Protein AF-A0A956Z4I7-F1 (afdb_monomer_lite)

Foldseek 3Di:
DVQQFQDALADDPCVQQVVDDCPDPVSVVSSVVRSVVSCVVCVVCPVVNLVRLLCLLLPLFFGNPAAADPPDAFDAPPVRHGDQDQDVPGDGHGYDDDPPPPSCVCVDPCCNVPVRVVSSVVSVLLVVLLVQLCVVCVVVCVVCVVLVVQLVVQSVVCSSHPRHPVSCVSNVVSSVVSSVSSVVVVVVVVVVVVVVVVVD

pLDDT: mean 79.58, std 17.68, range [32.12, 98.19]

Structure (mmCIF, N/CA/C/O backbone):
data_AF-A0A956Z4I7-F1
#
_entry.id   AF-A0A956Z4I7-F1
#
loop_
_atom_site.group_PDB
_atom_site.id
_atom_site.type_symbol
_atom_site.label_atom_id
_atom_site.label_alt_id
_atom_site.label_comp_id
_atom_site.label_asym_id
_atom_site.label_entity_id
_atom_site.label_seq_id
_atom_site.pdbx_PDB_ins_code
_atom_site.Cartn_x
_atom_site.Cartn_y
_atom_site.Cartn_z
_atom_site.occupancy
_atom_site.B_iso_or_equiv
_atom_site.auth_seq_id
_atom_site.auth_comp_id
_atom_site.auth_asym_id
_atom_site.auth_atom_id
_atom_site.pdbx_PDB_model_num
ATOM 1 N N . PHE A 1 1 ? 3.304 -12.064 -8.336 1.00 55.69 1 PHE A N 1
ATOM 2 C CA . PHE A 1 1 ? 4.614 -11.714 -7.754 1.00 55.69 1 PHE A CA 1
ATOM 3 C C . PHE A 1 1 ? 5.562 -12.883 -7.925 1.00 55.69 1 PHE A C 1
ATOM 5 O O . PHE A 1 1 ? 5.877 -13.547 -6.950 1.00 55.69 1 PHE A O 1
ATOM 12 N N . ARG A 1 2 ? 5.954 -13.202 -9.167 1.00 49.97 2 ARG A N 1
ATOM 13 C CA . ARG A 1 2 ? 6.777 -14.395 -9.442 1.00 49.97 2 ARG A CA 1
ATOM 14 C C . ARG A 1 2 ? 8.258 -14.194 -9.087 1.00 49.97 2 ARG A C 1
ATOM 16 O O . ARG A 1 2 ? 8.904 -15.162 -8.734 1.00 49.97 2 ARG A O 1
ATOM 23 N N . ALA A 1 3 ? 8.734 -12.946 -9.061 1.00 52.53 3 ALA A N 1
ATOM 24 C CA . ALA A 1 3 ? 10.122 -12.596 -8.736 1.00 52.53 3 ALA A CA 1
ATOM 25 C C . ALA A 1 3 ? 10.261 -11.591 -7.571 1.00 52.53 3 ALA A C 1
ATOM 27 O O . ALA A 1 3 ? 11.313 -11.009 -7.350 1.00 52.53 3 ALA A O 1
ATOM 28 N N . GLY A 1 4 ? 9.177 -11.326 -6.837 1.00 58.22 4 GLY A N 1
ATOM 29 C CA . GLY A 1 4 ? 9.172 -10.337 -5.755 1.00 58.22 4 GLY A CA 1
ATOM 30 C C . GLY A 1 4 ? 8.946 -8.881 -6.176 1.00 58.22 4 GLY A C 1
ATOM 31 O O . GLY A 1 4 ? 8.650 -8.091 -5.292 1.00 58.22 4 GLY A O 1
ATOM 32 N N . TYR A 1 5 ? 9.002 -8.539 -7.465 1.00 65.12 5 TYR A N 1
ATOM 33 C CA . TYR A 1 5 ? 8.768 -7.183 -7.996 1.00 65.12 5 TYR A CA 1
ATOM 34 C C . TYR A 1 5 ? 7.309 -6.936 -8.362 1.00 65.12 5 TYR A C 1
ATOM 36 O O . TYR A 1 5 ? 6.572 -7.882 -8.667 1.00 65.12 5 TYR A O 1
ATOM 44 N N . ASP A 1 6 ? 6.900 -5.665 -8.369 1.00 69.31 6 ASP A N 1
ATOM 45 C CA . ASP A 1 6 ? 5.625 -5.284 -8.954 1.00 69.31 6 ASP A CA 1
ATOM 46 C C . ASP A 1 6 ? 5.611 -5.501 -10.468 1.00 69.31 6 ASP A C 1
ATOM 48 O O . ASP A 1 6 ? 6.622 -5.378 -11.154 1.00 69.31 6 ASP A O 1
ATOM 52 N N . VAL A 1 7 ? 4.443 -5.871 -10.991 1.00 75.56 7 VAL A N 1
ATOM 53 C CA . VAL A 1 7 ? 4.247 -5.935 -12.442 1.00 75.56 7 VAL A CA 1
ATOM 54 C C . VAL A 1 7 ? 4.291 -4.525 -13.009 1.00 75.56 7 VAL A C 1
ATOM 56 O O . VAL A 1 7 ? 3.697 -3.624 -12.427 1.00 75.56 7 VAL A O 1
ATOM 59 N N . GLN A 1 8 ? 4.954 -4.323 -14.142 1.00 81.19 8 GLN A N 1
ATOM 60 C CA . GLN A 1 8 ? 4.912 -3.054 -14.866 1.00 81.19 8 GLN A CA 1
ATOM 61 C C . GLN A 1 8 ? 3.825 -3.094 -15.945 1.00 81.19 8 GLN A C 1
ATOM 63 O O . GLN A 1 8 ? 3.429 -4.163 -16.404 1.00 81.19 8 GLN A O 1
ATOM 68 N N . TRP A 1 9 ? 3.317 -1.921 -16.327 1.00 82.25 9 TRP A N 1
ATOM 69 C CA . TRP A 1 9 ? 2.364 -1.790 -17.441 1.00 82.25 9 TRP A CA 1
ATOM 70 C C . TRP A 1 9 ? 3.037 -1.775 -18.806 1.00 82.25 9 TRP A C 1
ATOM 72 O O . TRP A 1 9 ? 2.365 -1.679 -19.822 1.00 82.25 9 TRP A O 1
ATOM 82 N N . THR A 1 10 ? 4.359 -1.845 -18.826 1.00 75.62 10 THR A N 1
ATOM 83 C CA . THR A 1 10 ? 5.163 -1.898 -20.032 1.00 75.62 10 THR A CA 1
ATOM 84 C C . THR A 1 10 ? 6.155 -3.040 -19.876 1.00 75.62 10 THR A C 1
ATOM 86 O O . THR A 1 10 ? 6.693 -3.266 -18.792 1.00 75.62 10 THR A O 1
ATOM 89 N N . SER A 1 11 ? 6.401 -3.759 -20.963 1.00 57.31 11 SER A N 1
ATOM 90 C CA . SER A 1 11 ? 7.663 -4.461 -21.157 1.00 57.31 11 SER A CA 1
ATOM 91 C C . SER A 1 11 ? 8.447 -3.529 -22.063 1.00 57.31 11 SER A C 1
ATOM 93 O O . SER A 1 11 ? 8.043 -3.397 -23.218 1.00 57.31 11 SER A O 1
ATOM 95 N N . PRO A 1 12 ? 9.446 -2.775 -21.574 1.00 55.19 12 PRO A N 1
ATOM 96 C CA . PRO A 1 12 ? 10.284 -2.026 -22.490 1.00 55.19 12 PRO A CA 1
ATOM 97 C C . PRO A 1 12 ? 10.884 -3.035 -23.464 1.00 55.19 12 PRO A C 1
ATOM 99 O O . PRO A 1 12 ? 11.560 -3.964 -23.028 1.00 55.19 12 PRO A O 1
ATOM 102 N N . ASP A 1 13 ? 10.611 -2.881 -24.754 1.00 58.16 13 ASP A N 1
ATOM 103 C CA . ASP A 1 13 ? 11.627 -3.253 -25.722 1.00 58.16 13 ASP A CA 1
ATOM 104 C C . ASP A 1 13 ? 12.757 -2.239 -25.486 1.00 58.16 13 ASP A C 1
ATOM 106 O O . ASP A 1 13 ? 12.489 -1.034 -25.599 1.00 58.16 13 ASP A O 1
ATOM 110 N N . PRO A 1 14 ? 13.949 -2.657 -25.020 1.00 55.31 14 PRO A N 1
ATOM 111 C CA . PRO A 1 14 ? 15.014 -1.727 -24.648 1.00 55.31 14 PRO A CA 1
ATOM 112 C C . PRO A 1 14 ? 15.292 -0.726 -25.776 1.00 55.31 14 PRO A C 1
ATOM 114 O O . PRO A 1 14 ? 15.387 0.476 -25.541 1.00 55.31 14 PRO A O 1
ATOM 117 N N . GLU A 1 15 ? 15.221 -1.182 -27.029 1.00 59.53 15 GLU A N 1
ATOM 118 C CA . GLU A 1 15 ? 15.438 -0.354 -28.217 1.00 59.53 15 GLU A CA 1
ATOM 119 C C . GLU A 1 15 ? 14.454 0.831 -28.354 1.00 59.53 15 GLU A C 1
ATOM 121 O O . GLU A 1 15 ? 14.820 1.878 -28.900 1.00 59.53 15 GLU A O 1
ATOM 126 N N . GLU A 1 16 ? 13.223 0.718 -27.835 1.00 63.38 16 GLU A N 1
ATOM 127 C CA . GLU A 1 16 ? 12.205 1.777 -27.925 1.00 63.38 16 GLU A CA 1
ATOM 128 C C . GLU A 1 16 ? 12.388 2.914 -26.908 1.00 63.38 16 GLU A C 1
ATOM 130 O O . GLU A 1 16 ? 11.865 4.013 -27.125 1.00 63.38 16 GLU A O 1
ATOM 135 N N . ILE A 1 17 ? 13.088 2.667 -25.795 1.00 64.88 17 ILE A N 1
ATOM 136 C CA . ILE A 1 17 ? 13.255 3.638 -24.697 1.00 64.88 17 ILE A CA 1
ATOM 137 C C . ILE A 1 17 ? 14.719 4.068 -24.530 1.00 64.88 17 ILE A C 1
ATOM 139 O O . ILE A 1 17 ? 14.955 5.214 -24.150 1.00 64.88 17 ILE A O 1
ATOM 143 N N . ASP A 1 18 ? 15.691 3.220 -24.875 1.00 64.31 18 ASP A N 1
ATOM 144 C CA . ASP A 1 18 ? 17.126 3.464 -24.651 1.00 64.31 18 ASP A CA 1
ATOM 145 C C . ASP A 1 18 ? 17.674 4.677 -25.420 1.00 64.31 18 ASP A C 1
ATOM 147 O O . ASP A 1 18 ? 18.705 5.241 -25.056 1.00 64.31 18 ASP A O 1
ATOM 151 N N . ASN A 1 19 ? 16.964 5.129 -26.456 1.00 71.31 19 ASN A N 1
ATOM 152 C CA . ASN A 1 19 ? 17.343 6.299 -27.249 1.00 71.31 19 ASN A CA 1
ATOM 153 C C . ASN A 1 19 ? 16.864 7.640 -26.662 1.00 71.31 19 ASN A C 1
ATOM 155 O O . ASN A 1 19 ? 17.209 8.695 -27.198 1.00 71.31 19 ASN A O 1
ATOM 159 N N . LEU A 1 20 ? 16.065 7.628 -25.589 1.00 75.00 20 LEU A N 1
ATOM 160 C CA . LEU A 1 20 ? 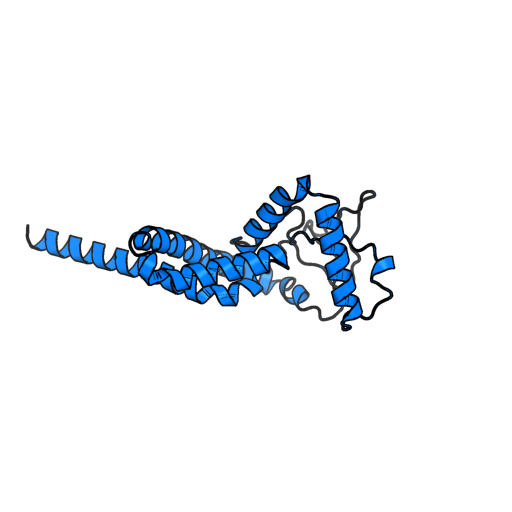15.559 8.836 -24.937 1.00 75.00 20 LEU A CA 1
ATOM 161 C C . LEU A 1 20 ? 16.220 9.033 -23.573 1.00 75.00 20 LEU A C 1
ATOM 163 O O . LEU A 1 20 ? 16.271 8.117 -22.757 1.00 75.00 20 LEU A O 1
ATOM 167 N N . ASP A 1 21 ? 16.649 10.265 -23.287 1.00 78.94 21 ASP A N 1
ATOM 168 C CA . ASP A 1 21 ? 17.092 10.634 -21.941 1.00 78.94 21 ASP A CA 1
ATOM 169 C C . ASP A 1 21 ? 15.923 10.441 -20.945 1.00 78.94 21 ASP A C 1
ATOM 171 O O . ASP A 1 21 ? 14.886 11.112 -21.083 1.00 78.94 21 ASP A O 1
ATOM 175 N N . PRO A 1 22 ? 16.068 9.556 -19.932 1.00 74.25 22 PRO A N 1
ATOM 176 C CA . PRO A 1 22 ? 15.027 9.239 -18.961 1.00 74.25 22 PRO A CA 1
ATOM 177 C C . PRO A 1 22 ? 14.466 10.432 -18.192 1.00 74.25 22 PRO A C 1
ATOM 179 O O . PRO A 1 22 ? 13.373 10.298 -17.644 1.00 74.25 22 PRO A O 1
ATOM 182 N N . GLN A 1 23 ? 15.205 11.544 -18.114 1.00 80.69 23 GLN A N 1
ATOM 183 C CA . GLN A 1 23 ? 14.829 12.748 -17.368 1.00 80.69 23 GLN A CA 1
ATOM 184 C C . GLN A 1 23 ? 14.007 13.742 -18.199 1.00 80.69 23 GLN A C 1
ATOM 186 O O . GLN A 1 23 ? 13.668 14.831 -17.728 1.00 80.69 23 GLN A O 1
ATOM 191 N N . THR A 1 24 ? 13.686 13.395 -19.445 1.00 85.81 24 THR A N 1
ATOM 192 C CA . THR A 1 24 ? 12.941 14.271 -20.347 1.00 85.81 24 THR A CA 1
ATOM 193 C C . THR A 1 24 ? 11.439 14.021 -20.288 1.00 85.81 24 THR A C 1
ATOM 195 O O . THR A 1 24 ? 10.955 12.902 -20.124 1.00 85.81 24 THR A O 1
ATOM 198 N N . ARG A 1 25 ? 10.669 15.086 -20.537 1.00 88.31 25 ARG A N 1
ATOM 199 C CA . ARG A 1 25 ? 9.210 15.002 -20.703 1.00 88.31 25 ARG A CA 1
ATOM 200 C C . ARG A 1 25 ? 8.801 14.066 -21.847 1.00 88.31 25 ARG A C 1
ATOM 202 O O . ARG A 1 25 ? 7.719 13.488 -21.804 1.00 88.31 25 ARG A O 1
ATOM 209 N N . GLU A 1 26 ? 9.628 13.961 -22.883 1.00 86.38 26 GLU A N 1
ATOM 210 C CA . GLU A 1 26 ? 9.377 13.085 -24.028 1.00 86.38 26 GLU A CA 1
ATOM 211 C C . GLU A 1 26 ? 9.462 11.608 -23.631 1.00 86.38 26 GLU A C 1
ATOM 213 O O . GLU A 1 26 ? 8.549 10.846 -23.951 1.00 86.38 26 GLU A O 1
ATOM 218 N N . ALA A 1 27 ? 10.478 11.229 -22.846 1.00 83.19 27 ALA A N 1
ATOM 219 C CA . ALA A 1 27 ? 10.588 9.885 -22.284 1.00 83.19 27 ALA A CA 1
ATOM 220 C C . ALA A 1 27 ? 9.369 9.527 -21.417 1.00 83.19 27 ALA A C 1
ATOM 222 O O . ALA A 1 27 ? 8.803 8.442 -21.562 1.00 83.19 27 ALA A O 1
ATOM 223 N N . ASP A 1 28 ? 8.906 10.449 -20.569 1.00 83.94 28 ASP A N 1
ATOM 224 C CA . ASP A 1 28 ? 7.709 10.236 -19.745 1.00 83.94 28 ASP A CA 1
ATOM 225 C C . ASP A 1 28 ? 6.438 10.073 -20.587 1.00 83.94 28 ASP A C 1
ATOM 227 O O . ASP A 1 28 ? 5.639 9.164 -20.345 1.00 83.94 28 ASP A O 1
ATOM 231 N N . ALA A 1 29 ? 6.259 10.915 -21.609 1.00 88.06 29 ALA A N 1
ATOM 232 C CA . ALA A 1 29 ? 5.122 10.822 -22.520 1.00 88.06 29 ALA A CA 1
ATOM 233 C C . ALA A 1 29 ? 5.119 9.492 -23.291 1.00 88.06 29 ALA A C 1
ATOM 235 O O . ALA A 1 29 ? 4.073 8.851 -23.404 1.00 88.06 29 ALA A O 1
ATOM 236 N N . LYS A 1 30 ? 6.286 9.040 -23.769 1.00 86.62 30 LYS A N 1
ATOM 237 C CA . LYS A 1 30 ? 6.443 7.756 -24.464 1.00 86.62 30 LYS A CA 1
ATOM 238 C C . LYS A 1 30 ? 6.143 6.574 -23.538 1.00 86.62 30 LYS A C 1
ATOM 240 O O . LYS A 1 30 ? 5.386 5.692 -23.931 1.00 86.62 30 LYS A O 1
ATOM 245 N N . ARG A 1 31 ? 6.642 6.574 -22.294 1.00 83.38 31 ARG A N 1
ATOM 246 C CA . ARG A 1 31 ? 6.319 5.539 -21.286 1.00 83.38 31 ARG A CA 1
ATOM 247 C C . ARG A 1 31 ? 4.824 5.477 -20.986 1.00 83.38 31 ARG A C 1
ATOM 249 O O . ARG A 1 31 ? 4.260 4.389 -20.900 1.00 83.38 31 ARG A O 1
ATOM 256 N N . PHE A 1 32 ? 4.180 6.635 -20.848 1.00 87.12 32 PHE A N 1
ATOM 257 C CA . PHE A 1 32 ? 2.739 6.704 -20.622 1.00 87.12 32 PHE A CA 1
ATOM 258 C C . PHE A 1 32 ? 1.953 6.139 -21.810 1.00 87.12 32 PHE A C 1
ATOM 260 O O . PHE A 1 32 ? 1.030 5.350 -21.617 1.00 87.12 32 PHE A O 1
ATOM 267 N N . GLN A 1 33 ? 2.355 6.485 -23.036 1.00 88.88 33 GLN A N 1
ATOM 268 C CA . GLN A 1 33 ? 1.747 5.952 -24.252 1.00 88.88 33 GLN A CA 1
ATOM 269 C C . GLN A 1 33 ? 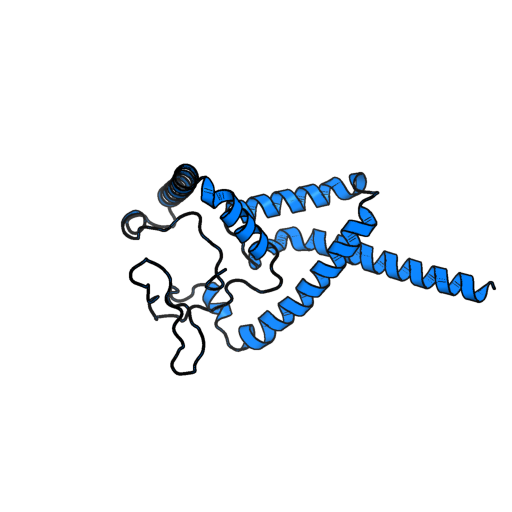1.892 4.426 -24.337 1.00 88.88 33 GLN A C 1
ATOM 271 O O . GLN A 1 33 ? 0.896 3.743 -24.550 1.00 88.88 33 GLN A O 1
ATOM 276 N N . LEU A 1 34 ? 3.087 3.887 -24.072 1.00 86.69 34 LEU A N 1
ATOM 277 C CA . LEU A 1 34 ? 3.333 2.441 -24.049 1.00 86.69 34 LEU A CA 1
ATOM 278 C C . LEU A 1 34 ? 2.453 1.714 -23.024 1.00 86.69 34 LEU A C 1
ATOM 280 O O . LEU A 1 34 ? 1.926 0.643 -23.317 1.00 86.69 34 LEU A O 1
ATOM 284 N N . ALA A 1 35 ? 2.253 2.297 -21.839 1.00 88.44 35 ALA A N 1
ATOM 285 C CA . ALA A 1 35 ? 1.368 1.721 -20.828 1.00 88.44 35 ALA A CA 1
ATOM 286 C C . ALA A 1 35 ? -0.097 1.689 -21.300 1.00 88.44 35 ALA A C 1
ATOM 288 O O . ALA A 1 35 ? -0.796 0.696 -21.097 1.00 88.44 35 ALA A O 1
ATOM 289 N N . LEU A 1 36 ? -0.563 2.759 -21.956 1.00 90.81 36 LEU A N 1
ATOM 290 C CA . LEU A 1 36 ? -1.912 2.816 -22.525 1.00 90.81 36 LEU A CA 1
ATOM 291 C C . LEU A 1 36 ? -2.103 1.837 -23.685 1.00 90.81 36 LEU A C 1
ATOM 293 O O . LEU A 1 36 ? -3.170 1.232 -23.798 1.00 90.81 36 LEU A O 1
ATOM 297 N N . ASP A 1 37 ? -1.094 1.685 -24.539 1.00 90.56 37 ASP A N 1
ATOM 298 C CA . ASP A 1 37 ? -1.122 0.731 -25.645 1.00 90.56 37 ASP A CA 1
ATOM 299 C C . ASP A 1 37 ? -1.166 -0.703 -25.103 1.00 90.56 37 ASP A C 1
ATOM 301 O O . ASP A 1 37 ? -2.054 -1.466 -25.477 1.00 90.56 37 ASP A O 1
ATOM 305 N N . PHE A 1 38 ? -0.354 -1.024 -24.089 1.00 89.12 38 PHE A N 1
ATOM 306 C CA . PHE A 1 38 ? -0.430 -2.311 -23.397 1.00 89.12 38 PHE A CA 1
ATOM 307 C C . PHE A 1 38 ? -1.830 -2.591 -22.829 1.00 89.12 38 PHE A C 1
ATOM 309 O O . PHE A 1 38 ? -2.335 -3.705 -22.975 1.00 89.12 38 PHE A O 1
ATOM 316 N N . TRP A 1 39 ? -2.487 -1.599 -22.214 1.00 91.50 39 TRP A N 1
ATOM 317 C CA . TRP A 1 39 ? -3.858 -1.760 -21.708 1.00 91.50 39 TRP A CA 1
ATOM 318 C C . TRP A 1 39 ? -4.869 -2.025 -22.820 1.00 91.50 39 TRP A C 1
ATOM 320 O O . TRP A 1 39 ? -5.771 -2.845 -22.640 1.00 91.50 39 TRP A O 1
ATOM 330 N N . ARG A 1 40 ? -4.731 -1.331 -23.954 1.00 93.56 40 ARG A N 1
ATOM 331 C CA . ARG A 1 40 ? -5.606 -1.506 -25.118 1.00 93.56 40 ARG A CA 1
ATOM 332 C C . ARG A 1 40 ? -5.451 -2.898 -25.726 1.00 93.56 40 ARG A C 1
ATOM 334 O O . ARG A 1 40 ? -6.455 -3.502 -26.094 1.00 93.56 40 ARG A O 1
ATOM 341 N N . ASP A 1 41 ? -4.220 -3.390 -25.785 1.00 93.00 41 ASP A N 1
ATOM 342 C CA . ASP A 1 41 ? -3.877 -4.651 -26.439 1.00 93.00 41 ASP A CA 1
ATOM 343 C C . ASP A 1 41 ? -4.084 -5.874 -25.529 1.00 93.00 41 ASP A C 1
ATOM 345 O O . ASP A 1 41 ? -4.175 -6.998 -26.018 1.00 93.00 41 ASP A O 1
ATOM 349 N N . ASN A 1 42 ? -4.189 -5.675 -24.207 1.00 91.81 42 ASN A N 1
ATOM 350 C CA . ASN A 1 42 ? -4.319 -6.750 -23.213 1.00 91.81 42 ASN A CA 1
ATOM 351 C C . ASN A 1 42 ? -5.488 -6.527 -22.223 1.00 91.81 42 ASN A C 1
ATOM 353 O O . ASN A 1 42 ? -5.276 -6.559 -21.003 1.00 91.81 42 ASN A O 1
ATOM 357 N N . PRO A 1 43 ? -6.732 -6.299 -22.691 1.00 95.25 43 PRO A N 1
ATOM 358 C CA . PRO A 1 43 ? -7.864 -6.008 -21.808 1.00 95.25 43 PRO A CA 1
ATOM 359 C C . PRO A 1 43 ? -8.206 -7.173 -20.865 1.00 95.25 43 PRO A C 1
ATOM 361 O O . PRO A 1 43 ? -8.667 -6.954 -19.745 1.00 95.25 43 PRO A O 1
ATOM 364 N N . ASP A 1 44 ? -7.950 -8.408 -21.294 1.00 94.88 44 ASP A N 1
ATOM 365 C CA . ASP A 1 44 ? -8.145 -9.642 -20.529 1.00 94.88 44 ASP A CA 1
ATOM 366 C C . ASP A 1 44 ? -7.200 -9.750 -19.322 1.00 94.88 44 ASP A C 1
ATOM 368 O O . ASP A 1 44 ? -7.576 -10.311 -18.291 1.00 94.88 44 ASP A O 1
ATOM 372 N N . LYS A 1 45 ? -6.006 -9.149 -19.403 1.00 88.12 45 LYS A N 1
ATOM 373 C CA . LYS A 1 45 ? -5.004 -9.168 -18.323 1.00 88.12 45 LYS A CA 1
ATOM 374 C C . LYS A 1 45 ? -5.223 -8.086 -17.272 1.00 88.12 45 LYS A C 1
ATOM 376 O O . LYS A 1 45 ? -4.672 -8.184 -16.176 1.00 88.12 45 LYS A O 1
ATOM 381 N N . LEU A 1 46 ? -6.011 -7.049 -17.568 1.00 91.44 46 LEU A N 1
ATOM 382 C CA . LEU A 1 46 ? -6.143 -5.881 -16.690 1.00 91.44 46 LEU A CA 1
ATOM 383 C C . LEU A 1 46 ? -6.613 -6.257 -15.286 1.00 91.44 46 LEU A C 1
ATOM 385 O O . LEU A 1 46 ? -6.018 -5.815 -14.308 1.00 91.44 46 LEU A O 1
ATOM 389 N N . VAL A 1 47 ? -7.644 -7.097 -15.173 1.00 93.44 47 VAL A N 1
ATOM 390 C CA . VAL A 1 47 ? -8.196 -7.496 -13.869 1.00 93.44 47 VAL A CA 1
ATOM 391 C C . VAL A 1 47 ? -7.144 -8.215 -13.024 1.00 93.44 47 VAL A C 1
ATOM 393 O O . VAL A 1 47 ? -6.978 -7.895 -11.846 1.00 93.44 47 VAL A O 1
ATOM 396 N N . GLU A 1 48 ? -6.403 -9.145 -13.630 1.00 90.69 48 GLU A N 1
ATOM 397 C CA . GLU A 1 48 ? -5.325 -9.868 -12.956 1.00 90.69 48 GLU A CA 1
ATOM 398 C C . GLU A 1 48 ? -4.215 -8.912 -12.509 1.00 90.69 48 GLU A C 1
ATOM 400 O O . GLU A 1 48 ? -3.814 -8.938 -11.347 1.00 90.69 48 GLU A O 1
ATOM 405 N N . LEU A 1 49 ? -3.740 -8.040 -13.400 1.00 89.06 49 LEU A N 1
ATOM 406 C CA . LEU A 1 49 ? -2.614 -7.149 -13.123 1.00 89.06 49 LEU A CA 1
ATOM 407 C C . LEU A 1 49 ? -2.964 -6.053 -12.112 1.00 89.06 49 LEU A C 1
ATOM 409 O O . LEU A 1 49 ? -2.158 -5.767 -11.227 1.00 89.06 49 LEU A O 1
ATOM 413 N N . PHE A 1 50 ? -4.170 -5.483 -12.178 1.00 92.19 50 PHE A N 1
ATOM 414 C CA . PHE A 1 50 ? -4.666 -4.559 -11.157 1.00 92.19 50 PHE A CA 1
ATOM 415 C C . PHE A 1 50 ? -4.808 -5.252 -9.804 1.00 92.19 50 PHE A C 1
ATOM 417 O O . PHE A 1 50 ? -4.349 -4.718 -8.794 1.00 92.19 50 PHE A O 1
ATOM 424 N N . GLY A 1 51 ? -5.395 -6.454 -9.780 1.00 91.38 51 GLY A N 1
ATOM 425 C CA . GLY A 1 51 ? -5.499 -7.261 -8.567 1.00 91.38 51 GLY A CA 1
ATOM 426 C C . GLY A 1 51 ? -4.124 -7.575 -7.987 1.00 91.38 51 GLY A C 1
ATOM 427 O O . GLY A 1 51 ? -3.907 -7.451 -6.782 1.00 91.38 51 GLY A O 1
ATOM 428 N N . LEU A 1 52 ? -3.160 -7.886 -8.849 1.00 88.88 52 LEU A N 1
ATOM 429 C CA . LEU A 1 52 ? -1.796 -8.126 -8.439 1.00 88.88 52 LEU A CA 1
ATOM 430 C C . LEU A 1 52 ? -1.189 -6.859 -7.835 1.00 88.88 52 LEU A C 1
ATOM 432 O O . LEU A 1 52 ? -0.827 -6.882 -6.665 1.00 88.88 52 LEU A O 1
ATOM 436 N N . LYS A 1 53 ? -1.156 -5.732 -8.556 1.00 90.06 53 LYS A N 1
ATOM 437 C CA . LYS A 1 53 ? -0.637 -4.454 -8.035 1.00 90.06 53 LYS A CA 1
ATOM 438 C C . LYS A 1 53 ? -1.283 -4.042 -6.712 1.00 90.06 53 LYS A C 1
ATOM 440 O O . LYS A 1 53 ? -0.573 -3.597 -5.812 1.00 90.06 53 LYS A O 1
ATOM 445 N N . PHE A 1 54 ? -2.592 -4.249 -6.563 1.00 92.31 54 PHE A N 1
ATOM 446 C CA . PHE A 1 54 ? -3.304 -4.038 -5.304 1.00 92.31 54 PHE A CA 1
ATOM 447 C C . PHE A 1 54 ? -2.735 -4.906 -4.175 1.00 92.31 54 PHE A C 1
ATOM 449 O O . PHE A 1 54 ? -2.442 -4.397 -3.094 1.00 92.31 54 PHE A O 1
ATOM 456 N N . LEU A 1 55 ? -2.510 -6.195 -4.434 1.00 90.31 55 LEU A N 1
ATOM 457 C CA . LEU A 1 55 ? -1.912 -7.107 -3.463 1.00 90.31 55 LEU A CA 1
ATOM 458 C C . LEU A 1 55 ? -0.475 -6.721 -3.079 1.00 90.31 55 LEU A C 1
ATOM 460 O O . LEU A 1 55 ? -0.146 -6.860 -1.906 1.00 90.31 55 LEU A O 1
ATOM 464 N N . VAL A 1 56 ? 0.376 -6.210 -3.988 1.00 87.69 56 VAL A N 1
ATOM 465 C CA . VAL A 1 56 ? 1.706 -5.707 -3.558 1.00 87.69 56 VAL A CA 1
ATOM 466 C C . VAL A 1 56 ? 1.603 -4.423 -2.775 1.00 87.69 56 VAL A C 1
ATOM 468 O O . VAL A 1 56 ? 2.291 -4.301 -1.766 1.00 87.69 56 VAL A O 1
ATOM 471 N N . HIS A 1 57 ? 0.744 -3.491 -3.191 1.00 90.19 57 HIS A N 1
ATOM 472 C CA . HIS A 1 57 ? 0.577 -2.241 -2.458 1.00 90.19 57 HIS A CA 1
ATOM 473 C C . HIS A 1 57 ? 0.210 -2.508 -0.993 1.00 90.19 57 HIS A C 1
ATOM 475 O O . HIS A 1 57 ? 0.736 -1.851 -0.103 1.00 90.19 57 HIS A O 1
ATOM 481 N N . TRP A 1 58 ? -0.622 -3.520 -0.744 1.00 91.44 58 TRP A N 1
ATOM 482 C CA . TRP A 1 58 ? -1.082 -3.906 0.589 1.00 91.44 58 TRP A CA 1
ATOM 483 C C . TRP A 1 58 ? -0.303 -5.052 1.244 1.00 91.44 58 TRP A C 1
ATOM 485 O O . TRP A 1 58 ? -0.634 -5.463 2.357 1.00 91.44 58 TRP A O 1
ATOM 495 N N . SER A 1 59 ? 0.742 -5.560 0.591 1.00 89.81 59 SER A N 1
ATOM 496 C CA . SER A 1 59 ? 1.516 -6.702 1.076 1.00 89.81 59 SER A CA 1
ATOM 497 C C . SER A 1 59 ? 2.193 -6.397 2.411 1.00 89.81 59 SER A C 1
ATOM 499 O O . SER A 1 59 ? 2.766 -5.322 2.616 1.00 89.81 59 SER A O 1
ATOM 501 N N . ILE A 1 60 ? 2.173 -7.372 3.321 1.00 90.06 60 ILE A N 1
ATOM 502 C CA . ILE A 1 60 ? 2.925 -7.280 4.578 1.00 90.06 60 ILE A CA 1
ATOM 503 C C . ILE A 1 60 ? 4.432 -7.403 4.329 1.00 90.06 60 ILE A C 1
ATOM 505 O O . ILE A 1 60 ? 5.231 -6.756 5.007 1.00 90.06 60 ILE A O 1
ATOM 509 N N . ASP A 1 61 ? 4.811 -8.155 3.298 1.00 85.38 61 ASP A N 1
ATOM 510 C CA . ASP A 1 61 ? 6.192 -8.243 2.847 1.00 85.38 61 ASP A CA 1
ATOM 511 C C . ASP A 1 61 ? 6.606 -6.990 2.078 1.00 85.38 61 ASP A C 1
ATOM 513 O O . ASP A 1 61 ? 5.799 -6.383 1.366 1.00 85.38 61 ASP A O 1
ATOM 517 N N . ILE A 1 62 ? 7.893 -6.659 2.168 1.00 80.06 62 ILE A N 1
ATOM 518 C CA . ILE A 1 62 ? 8.515 -5.606 1.367 1.00 80.06 62 ILE A CA 1
ATOM 519 C C . ILE A 1 62 ? 8.790 -6.144 -0.040 1.00 80.06 62 ILE A C 1
ATOM 521 O O . ILE A 1 62 ? 9.495 -7.141 -0.203 1.00 80.06 62 ILE A O 1
ATOM 525 N N . ALA A 1 63 ? 8.259 -5.460 -1.053 1.00 73.81 63 ALA A N 1
ATOM 526 C CA . ALA A 1 63 ? 8.705 -5.604 -2.436 1.00 73.81 63 ALA A CA 1
ATOM 527 C C . ALA A 1 63 ? 9.885 -4.643 -2.735 1.00 73.81 63 ALA A C 1
ATOM 529 O O . ALA A 1 63 ? 9.797 -3.479 -2.325 1.00 73.81 63 ALA A O 1
ATOM 530 N N . PRO A 1 64 ? 10.939 -5.092 -3.448 1.00 68.69 64 PRO A N 1
ATOM 531 C CA . PRO A 1 64 ? 11.092 -6.441 -3.985 1.00 68.69 64 PRO A CA 1
ATOM 532 C C . PRO A 1 64 ? 11.460 -7.488 -2.918 1.00 68.69 64 PRO A C 1
ATOM 534 O O . PRO A 1 64 ? 12.121 -7.177 -1.926 1.00 68.69 64 PRO A O 1
ATOM 537 N N . ARG A 1 65 ? 10.986 -8.734 -3.087 1.00 66.94 65 ARG A N 1
ATOM 538 C CA . ARG A 1 65 ? 11.316 -9.857 -2.175 1.00 66.94 65 ARG A CA 1
ATOM 539 C C . ARG A 1 65 ? 12.702 -10.450 -2.426 1.00 66.94 65 ARG A C 1
ATOM 541 O O . ARG A 1 65 ? 13.283 -10.991 -1.497 1.00 66.94 65 ARG A O 1
ATOM 548 N N . LEU A 1 66 ? 13.181 -10.364 -3.664 1.00 63.91 66 LEU A N 1
ATOM 549 C CA . LEU A 1 66 ? 14.533 -10.737 -4.065 1.00 63.91 66 LEU A CA 1
ATOM 550 C C . LEU A 1 66 ? 15.275 -9.437 -4.358 1.00 63.91 66 LEU A C 1
ATOM 552 O O . LEU A 1 66 ? 14.713 -8.563 -5.017 1.00 63.91 66 LEU A O 1
ATOM 556 N N . ASN A 1 67 ? 16.480 -9.281 -3.827 1.00 59.78 67 ASN A N 1
ATOM 557 C CA . ASN A 1 67 ? 17.263 -8.073 -4.044 1.00 59.78 67 ASN A CA 1
ATOM 558 C C . ASN A 1 67 ? 18.115 -8.223 -5.307 1.00 59.78 67 ASN A C 1
ATOM 560 O O . ASN A 1 67 ? 18.687 -9.298 -5.504 1.00 59.78 67 ASN A O 1
ATOM 564 N N . PRO A 1 68 ? 18.235 -7.175 -6.140 1.00 55.59 68 PRO A N 1
ATOM 565 C CA . PRO A 1 68 ? 19.200 -7.194 -7.216 1.00 55.59 68 PRO A CA 1
ATOM 566 C C . PRO A 1 68 ? 20.629 -7.153 -6.672 1.00 55.59 68 PRO A C 1
ATOM 568 O O . PRO A 1 68 ? 20.903 -6.441 -5.695 1.00 55.59 68 PRO A O 1
ATOM 571 N N . THR A 1 69 ? 21.543 -7.867 -7.320 1.00 55.41 69 THR A N 1
ATOM 572 C CA . THR A 1 69 ? 22.986 -7.739 -7.076 1.00 55.41 69 THR A CA 1
ATOM 573 C C . THR A 1 69 ? 23.593 -6.718 -8.042 1.00 55.41 69 THR A C 1
ATOM 575 O O . THR A 1 69 ? 23.379 -6.782 -9.252 1.00 55.41 69 THR A O 1
ATOM 578 N N . GLU A 1 70 ? 24.313 -5.732 -7.498 1.00 54.84 70 GLU A N 1
ATOM 579 C CA . GLU A 1 70 ? 24.964 -4.673 -8.278 1.00 54.84 70 GLU A CA 1
ATOM 580 C C . GLU A 1 70 ? 26.051 -5.272 -9.188 1.00 54.84 70 GLU A C 1
ATOM 582 O O . GLU A 1 70 ? 26.929 -5.994 -8.718 1.00 54.84 70 GLU A O 1
ATOM 587 N N . GLY A 1 71 ? 25.999 -4.966 -10.488 1.00 49.72 71 GLY A N 1
ATOM 588 C CA . GLY A 1 71 ? 27.002 -5.399 -11.469 1.00 49.72 71 GLY A CA 1
ATOM 589 C C . GLY A 1 71 ? 26.787 -6.781 -12.099 1.00 49.72 71 GLY A C 1
ATOM 590 O O . GLY A 1 71 ? 27.571 -7.170 -12.964 1.00 49.72 71 GLY A O 1
ATOM 591 N N . GLU A 1 72 ? 25.736 -7.510 -11.727 1.00 49.44 72 GLU A N 1
ATOM 592 C CA . GLU A 1 72 ? 25.332 -8.747 -12.405 1.00 49.44 72 GLU A CA 1
ATOM 593 C C . GLU A 1 72 ? 24.172 -8.451 -13.371 1.00 49.44 72 GLU A C 1
ATOM 595 O O . GLU A 1 72 ? 23.296 -7.666 -13.028 1.00 49.44 72 GLU A O 1
ATOM 600 N N . LEU A 1 73 ? 24.131 -9.066 -14.561 1.00 46.53 73 LEU A N 1
ATOM 601 C CA . LEU A 1 73 ? 23.033 -8.893 -15.533 1.00 46.53 73 LEU A CA 1
ATOM 602 C C . LEU A 1 73 ? 21.903 -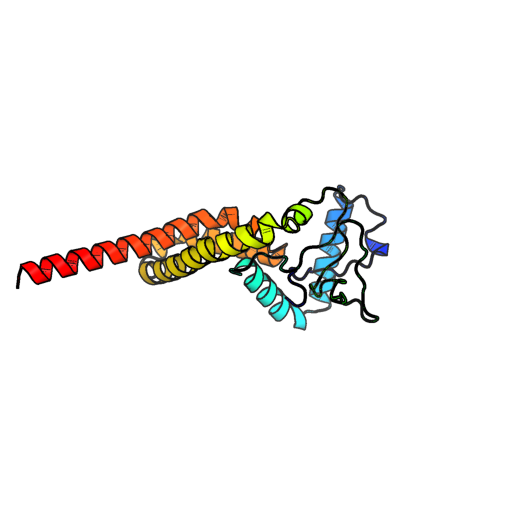9.919 -15.296 1.00 46.53 73 LEU A C 1
ATOM 604 O O . LEU A 1 73 ? 22.214 -11.089 -15.039 1.00 46.53 73 LEU A O 1
ATOM 608 N N . PRO A 1 74 ? 20.611 -9.544 -15.420 1.00 52.06 74 PRO A N 1
ATOM 609 C CA . PRO A 1 74 ? 19.459 -10.444 -15.332 1.00 52.06 74 PRO A CA 1
ATOM 610 C C . PRO A 1 74 ? 19.560 -11.505 -16.411 1.00 52.06 74 PRO A C 1
ATOM 612 O O . PRO A 1 74 ? 19.510 -11.208 -17.604 1.00 52.06 74 PRO A O 1
ATOM 615 N N . ARG A 1 75 ? 19.693 -12.772 -16.001 1.00 46.28 75 ARG A N 1
ATOM 616 C CA . ARG A 1 75 ? 19.524 -13.881 -16.938 1.00 46.28 75 ARG A CA 1
ATOM 617 C C . ARG A 1 75 ? 18.041 -13.988 -17.252 1.00 46.28 75 ARG A C 1
ATOM 619 O O . ARG A 1 75 ? 17.220 -14.246 -16.378 1.00 46.28 75 ARG A O 1
ATOM 626 N N . VAL A 1 76 ? 17.702 -13.742 -18.506 1.00 47.84 76 VAL A N 1
ATOM 627 C CA . VAL A 1 76 ? 16.341 -13.834 -19.024 1.00 47.84 76 VAL A CA 1
ATOM 628 C C . VAL A 1 76 ? 16.210 -15.164 -19.767 1.00 47.84 76 VAL A C 1
ATOM 630 O O . VAL A 1 76 ? 17.135 -15.574 -20.471 1.00 47.84 76 VAL A O 1
ATOM 633 N N . ASP A 1 77 ? 15.105 -15.882 -19.580 1.00 44.50 77 ASP A N 1
ATOM 634 C CA . ASP A 1 77 ? 14.832 -17.097 -20.339 1.00 44.50 77 ASP A CA 1
ATOM 635 C C . ASP A 1 77 ? 14.503 -16.747 -21.799 1.00 44.50 77 ASP A C 1
ATOM 637 O O . ASP A 1 77 ? 14.319 -15.587 -22.171 1.00 44.50 77 ASP A O 1
ATOM 641 N N . TYR A 1 78 ? 14.397 -17.766 -22.654 1.00 32.12 78 TYR A N 1
ATOM 642 C CA . TYR A 1 78 ? 14.071 -17.589 -24.075 1.00 32.12 78 TYR A CA 1
ATOM 643 C C . TYR A 1 78 ? 12.701 -16.929 -24.337 1.00 32.12 78 TYR A C 1
ATOM 645 O O . TYR A 1 78 ? 12.353 -16.692 -25.491 1.00 32.12 78 TYR A O 1
ATOM 653 N N . GLN A 1 79 ? 11.904 -16.671 -23.298 1.00 35.78 79 GLN A N 1
ATOM 654 C CA . GLN A 1 79 ? 10.567 -16.084 -23.358 1.00 35.78 79 GLN A CA 1
ATOM 655 C C . GLN A 1 79 ? 10.515 -14.690 -22.718 1.00 35.78 79 GLN A C 1
ATOM 657 O O . GLN A 1 79 ? 9.430 -14.120 -22.613 1.00 35.78 79 GLN A O 1
ATOM 662 N N . GLY A 1 80 ? 11.653 -14.126 -22.301 1.00 36.50 80 GLY A N 1
ATOM 663 C CA . GLY A 1 80 ? 11.676 -12.806 -21.678 1.00 36.50 80 GLY A CA 1
ATOM 664 C C . GLY A 1 80 ? 11.411 -12.821 -20.167 1.00 36.50 80 GLY A C 1
ATOM 665 O O . GLY A 1 80 ? 11.322 -11.755 -19.560 1.00 36.50 80 GLY A O 1
ATOM 666 N N . ASN A 1 81 ? 11.271 -13.989 -19.529 1.00 46.62 81 ASN A N 1
ATOM 667 C CA . ASN A 1 81 ? 11.065 -14.065 -18.085 1.00 46.62 81 ASN A CA 1
ATOM 668 C C . ASN A 1 81 ? 12.403 -14.063 -17.352 1.00 46.62 81 ASN A C 1
ATOM 670 O O . ASN A 1 81 ? 13.362 -14.702 -17.773 1.00 46.62 81 ASN A O 1
ATOM 674 N N . ILE A 1 82 ? 12.455 -13.402 -16.201 1.00 53.75 82 ILE A N 1
ATOM 675 C CA . ILE A 1 82 ? 13.635 -13.439 -15.339 1.00 53.75 82 ILE A CA 1
ATOM 676 C C . ILE A 1 82 ? 13.856 -14.878 -14.849 1.00 53.75 82 ILE A C 1
ATOM 678 O O . ILE A 1 82 ? 12.995 -15.444 -14.166 1.00 53.75 82 ILE A O 1
ATOM 682 N N . VAL A 1 83 ? 15.007 -15.460 -15.189 1.00 52.31 83 VAL A N 1
ATOM 683 C CA . VAL A 1 83 ? 15.476 -16.729 -14.631 1.00 52.31 83 VAL A CA 1
ATOM 684 C C . VAL A 1 83 ? 15.927 -16.443 -13.213 1.00 52.31 83 VAL A C 1
ATOM 686 O O . VAL A 1 83 ? 16.888 -15.717 -12.982 1.00 52.31 83 VAL A O 1
ATOM 689 N N . ILE A 1 84 ? 15.209 -17.013 -12.252 1.00 54.88 84 ILE A N 1
ATOM 690 C CA . ILE A 1 84 ? 15.613 -16.969 -10.855 1.00 54.88 84 ILE A CA 1
ATOM 691 C C . ILE A 1 84 ? 16.759 -17.975 -10.696 1.00 54.88 84 ILE A C 1
ATOM 693 O O . ILE A 1 84 ? 16.512 -19.178 -10.603 1.00 54.88 84 ILE A O 1
ATOM 697 N N . GLU A 1 85 ? 18.004 -17.507 -10.725 1.00 49.97 85 GLU A N 1
ATOM 698 C CA . GLU A 1 85 ? 19.155 -18.356 -10.420 1.00 49.97 85 GLU A CA 1
ATOM 699 C C . GLU A 1 85 ? 19.355 -18.464 -8.908 1.00 49.97 85 GLU A C 1
ATOM 701 O O . GLU A 1 85 ? 19.211 -17.487 -8.169 1.00 49.97 85 GLU A O 1
ATOM 706 N N . GLN A 1 86 ? 19.679 -19.678 -8.457 1.00 48.81 86 GLN A N 1
ATOM 707 C CA . GLN A 1 86 ? 20.363 -19.861 -7.185 1.00 48.81 86 GLN A CA 1
ATOM 708 C C . GLN A 1 86 ? 21.806 -19.397 -7.378 1.00 48.81 86 GLN A C 1
ATOM 710 O O . GLN A 1 86 ? 22.498 -19.937 -8.240 1.00 48.81 86 GLN A O 1
ATOM 715 N N . GLY A 1 87 ? 22.251 -18.420 -6.588 1.00 53.03 87 GLY A N 1
ATOM 716 C CA . GLY A 1 87 ? 23.670 -18.096 -6.470 1.00 53.03 87 GLY A CA 1
ATOM 717 C C . GLY A 1 87 ? 24.478 -19.305 -5.983 1.00 53.03 87 GLY A C 1
ATOM 718 O O . GLY A 1 87 ? 23.913 -20.316 -5.559 1.00 53.03 87 GLY A O 1
ATOM 719 N N . ASP A 1 88 ? 25.808 -19.203 -5.993 1.00 49.47 88 ASP A N 1
ATOM 720 C CA . ASP A 1 88 ? 26.716 -20.266 -5.515 1.00 49.47 88 ASP A CA 1
ATOM 721 C C . ASP A 1 88 ? 26.482 -20.669 -4.037 1.00 49.47 88 ASP A C 1
ATOM 723 O O . ASP A 1 88 ? 26.962 -21.705 -3.575 1.00 49.47 88 ASP A O 1
ATOM 727 N N . ASP A 1 89 ? 25.719 -19.868 -3.293 1.00 49.25 89 ASP A N 1
ATOM 728 C CA . ASP A 1 89 ? 25.263 -20.087 -1.917 1.00 49.25 89 ASP A CA 1
ATOM 729 C C . ASP A 1 89 ? 23.827 -20.639 -1.797 1.00 49.25 89 ASP A C 1
ATOM 731 O O . ASP A 1 89 ? 23.355 -20.910 -0.691 1.00 49.25 89 ASP A O 1
ATOM 735 N N . GLY A 1 90 ? 23.134 -20.856 -2.917 1.00 49.25 90 GLY A N 1
ATOM 736 C CA . GLY A 1 90 ? 21.777 -21.398 -2.965 1.00 49.25 90 GLY A CA 1
ATOM 737 C C . GLY A 1 90 ? 20.653 -20.363 -2.839 1.00 49.25 90 GLY A C 1
ATOM 738 O O . GLY A 1 90 ? 19.484 -20.768 -2.816 1.00 49.25 90 GLY A O 1
ATOM 739 N N . GLU A 1 91 ? 20.956 -19.061 -2.773 1.00 47.03 91 GLU A N 1
ATOM 740 C CA . GLU A 1 91 ? 19.949 -17.996 -2.663 1.00 47.03 91 GLU A CA 1
ATOM 741 C C . GLU A 1 91 ? 19.411 -17.545 -4.026 1.00 47.03 91 GLU A C 1
ATOM 743 O O . GLU A 1 91 ? 20.160 -17.369 -4.981 1.00 47.03 91 GLU A O 1
ATOM 748 N N . LEU A 1 92 ? 18.096 -17.326 -4.116 1.00 49.56 92 LEU A N 1
ATOM 749 C CA . LEU A 1 92 ? 17.432 -16.825 -5.322 1.00 49.56 92 LEU A CA 1
ATOM 750 C C . LEU A 1 92 ? 17.745 -15.329 -5.514 1.00 49.56 92 LEU A C 1
ATOM 752 O O . LEU A 1 92 ? 17.396 -14.527 -4.647 1.00 49.56 92 LEU A O 1
ATOM 756 N N . ARG A 1 93 ? 18.358 -14.934 -6.638 1.00 53.88 93 ARG A N 1
ATOM 757 C CA . ARG A 1 93 ? 18.753 -13.535 -6.911 1.00 53.88 93 ARG A CA 1
ATOM 758 C C . ARG A 1 93 ? 18.086 -12.975 -8.164 1.00 53.88 93 ARG A C 1
ATOM 760 O O . ARG A 1 93 ? 17.832 -13.701 -9.121 1.00 53.88 93 ARG A O 1
ATOM 767 N N . LEU A 1 94 ? 17.784 -11.675 -8.134 1.00 51.97 94 LEU A N 1
ATOM 768 C CA . LEU A 1 94 ? 17.586 -10.890 -9.351 1.00 51.97 94 LEU A CA 1
ATOM 769 C C . LEU A 1 94 ? 18.883 -10.139 -9.643 1.00 51.97 94 LEU A C 1
ATOM 771 O O . LEU A 1 94 ? 19.675 -9.910 -8.737 1.00 51.97 94 LEU A O 1
ATOM 775 N N . THR A 1 95 ? 19.118 -9.749 -10.882 1.00 53.34 95 THR A N 1
ATOM 776 C CA . THR A 1 95 ? 20.344 -9.048 -11.275 1.00 53.34 95 THR A CA 1
ATOM 777 C C . THR A 1 95 ? 19.968 -7.822 -12.138 1.00 53.34 95 THR A C 1
ATOM 779 O O . THR A 1 95 ? 18.851 -7.761 -12.649 1.00 53.34 95 THR A O 1
ATOM 782 N N . ASP A 1 96 ? 20.856 -6.824 -12.204 1.00 49.31 96 ASP A N 1
ATOM 783 C CA . ASP A 1 96 ? 20.764 -5.402 -12.624 1.00 49.31 96 ASP A CA 1
ATOM 784 C C . ASP A 1 96 ? 20.229 -4.369 -11.620 1.00 49.31 96 ASP A C 1
ATOM 786 O O . ASP A 1 96 ? 19.024 -4.175 -11.454 1.00 49.31 96 ASP A O 1
ATOM 790 N N . LEU A 1 97 ? 21.150 -3.573 -11.068 1.00 50.09 97 LEU A N 1
ATOM 791 C CA . LEU A 1 97 ? 20.889 -2.194 -10.650 1.00 50.09 97 LEU A CA 1
ATOM 792 C C . LEU A 1 97 ? 22.050 -1.298 -11.091 1.00 50.09 97 LEU A C 1
ATOM 794 O O . LEU A 1 97 ? 23.208 -1.696 -10.927 1.00 50.09 97 LEU A O 1
ATOM 798 N N . PRO A 1 98 ? 21.774 -0.068 -11.563 1.00 49.03 98 PRO A N 1
ATOM 799 C CA . PRO A 1 98 ? 22.806 0.943 -11.728 1.00 49.03 98 PRO A CA 1
ATOM 800 C C . PRO A 1 98 ? 23.560 1.185 -10.408 1.00 49.03 98 PRO A C 1
ATOM 802 O O . PRO A 1 98 ? 22.934 1.176 -9.340 1.00 49.03 98 PRO A O 1
ATOM 805 N N . PRO A 1 99 ? 24.874 1.469 -10.450 1.00 53.75 99 PRO A N 1
ATOM 806 C CA . PRO A 1 99 ? 25.619 1.823 -9.251 1.00 53.75 99 PRO A CA 1
ATOM 807 C C . PRO A 1 99 ? 24.979 2.989 -8.492 1.00 53.75 99 PRO A C 1
ATOM 809 O O . PRO A 1 99 ? 24.731 4.054 -9.060 1.00 53.75 99 PRO A O 1
ATOM 812 N N . GLY A 1 100 ? 24.712 2.789 -7.198 1.00 61.03 100 GLY A N 1
ATOM 813 C CA . GLY A 1 100 ? 24.057 3.783 -6.341 1.00 61.03 100 GLY A CA 1
ATOM 814 C C . GLY A 1 100 ? 22.524 3.829 -6.417 1.00 61.03 100 GLY A C 1
ATOM 815 O O . GLY A 1 100 ? 21.931 4.763 -5.868 1.00 61.03 100 GLY A O 1
ATOM 816 N N . ASP A 1 101 ? 21.863 2.855 -7.053 1.00 62.09 101 ASP A N 1
ATOM 817 C CA . ASP A 1 101 ? 20.400 2.780 -7.048 1.00 62.09 101 ASP A CA 1
ATOM 818 C C . ASP A 1 101 ? 19.847 2.609 -5.610 1.00 62.09 101 ASP A C 1
ATOM 820 O O . ASP A 1 101 ? 20.308 1.734 -4.867 1.00 62.09 101 ASP A O 1
ATOM 824 N N . PRO A 1 102 ? 18.835 3.397 -5.189 1.00 63.50 102 PRO A N 1
ATOM 825 C CA . PRO A 1 102 ? 18.215 3.276 -3.868 1.00 63.50 102 PRO A CA 1
ATOM 826 C C . PRO A 1 102 ? 17.665 1.881 -3.539 1.00 63.50 102 PRO A C 1
ATOM 828 O O . PRO A 1 102 ? 17.553 1.534 -2.364 1.00 63.50 102 PRO A O 1
ATOM 831 N N . VAL A 1 103 ? 17.304 1.081 -4.545 1.00 64.81 103 VAL A N 1
ATOM 832 C CA . VAL A 1 103 ? 16.856 -0.309 -4.381 1.00 64.81 103 VAL A CA 1
ATOM 833 C C . VAL A 1 103 ? 17.994 -1.193 -3.857 1.00 64.81 103 VAL A C 1
ATOM 835 O O . VAL A 1 103 ? 17.722 -2.127 -3.105 1.00 64.81 103 VAL A O 1
ATOM 838 N N . GLY A 1 104 ? 19.259 -0.856 -4.133 1.00 61.56 104 GLY A N 1
ATOM 839 C CA . GLY A 1 104 ? 20.433 -1.564 -3.608 1.00 61.56 104 GLY A CA 1
ATOM 840 C C . GLY A 1 104 ? 20.573 -1.481 -2.082 1.00 61.56 104 GLY A C 1
ATOM 841 O O . GLY A 1 104 ? 21.232 -2.317 -1.465 1.00 61.56 104 GLY A O 1
ATOM 842 N N . ALA A 1 105 ? 19.892 -0.529 -1.430 1.00 64.62 105 ALA A N 1
ATOM 843 C CA . ALA A 1 105 ? 19.807 -0.483 0.031 1.00 64.62 105 ALA A CA 1
ATOM 844 C C . ALA A 1 105 ? 19.090 -1.712 0.615 1.00 64.62 105 ALA A C 1
ATOM 846 O O . ALA A 1 105 ? 19.347 -2.086 1.761 1.00 64.62 105 ALA A O 1
ATOM 847 N N . TYR A 1 106 ? 18.208 -2.348 -0.162 1.00 63.59 106 TYR A N 1
ATOM 848 C CA . TYR A 1 106 ? 17.507 -3.552 0.262 1.00 63.59 106 TYR A CA 1
ATOM 849 C C . TYR A 1 106 ? 18.409 -4.790 0.261 1.00 63.59 106 TYR A C 1
ATOM 851 O O . TYR A 1 106 ? 18.167 -5.689 1.057 1.00 63.59 106 TYR A O 1
ATOM 859 N N . SER A 1 107 ? 19.488 -4.793 -0.530 1.00 62.88 107 SER A N 1
ATOM 860 C CA . SER A 1 107 ? 20.478 -5.876 -0.643 1.00 62.88 107 SER A CA 1
ATOM 861 C C . SER A 1 107 ? 21.450 -5.967 0.545 1.00 62.88 107 SER A C 1
ATOM 863 O O . SER A 1 107 ? 22.316 -6.838 0.579 1.00 62.88 107 SER A O 1
ATOM 865 N N . GLN A 1 108 ? 21.357 -5.057 1.519 1.00 68.31 108 GLN A N 1
ATOM 866 C CA . GLN A 1 108 ? 22.229 -5.058 2.693 1.00 68.31 108 GLN A CA 1
ATOM 867 C C . GLN A 1 108 ? 21.833 -6.195 3.657 1.00 68.31 108 GLN A C 1
ATOM 869 O O . GLN A 1 108 ? 20.664 -6.259 4.048 1.00 68.31 108 GLN A O 1
ATOM 874 N N . PRO A 1 109 ? 22.777 -7.021 4.161 1.00 68.44 109 PRO A N 1
ATOM 875 C CA . PRO A 1 109 ? 22.464 -8.140 5.063 1.00 68.44 109 PRO A CA 1
ATOM 876 C C . PRO A 1 109 ? 21.655 -7.731 6.303 1.00 68.44 109 PRO A C 1
ATOM 878 O O . PRO A 1 109 ? 20.786 -8.463 6.778 1.00 68.44 109 PRO A O 1
ATOM 881 N N . LEU A 1 110 ? 21.908 -6.521 6.812 1.00 72.56 110 LEU A N 1
ATOM 882 C CA . LEU A 1 110 ? 21.172 -5.942 7.934 1.00 72.56 110 LEU A CA 1
ATOM 883 C C . LEU A 1 110 ? 19.694 -5.692 7.593 1.00 72.56 110 LEU A C 1
ATOM 885 O O . LEU A 1 110 ? 18.816 -5.910 8.429 1.00 72.56 110 LEU A O 1
ATOM 889 N N . PHE A 1 111 ? 19.413 -5.225 6.376 1.00 71.12 111 PHE A N 1
ATOM 890 C CA . PHE A 1 111 ? 18.054 -4.948 5.928 1.00 71.12 111 PHE A CA 1
ATOM 891 C C . PHE A 1 111 ? 17.254 -6.241 5.743 1.00 71.12 111 PHE A C 1
ATOM 893 O O . PHE A 1 111 ? 16.112 -6.319 6.201 1.00 71.12 111 PHE A O 1
ATOM 900 N N . ASP A 1 112 ? 17.853 -7.269 5.144 1.00 69.19 112 ASP A N 1
ATOM 901 C CA . ASP A 1 112 ? 17.169 -8.544 4.927 1.00 69.19 112 ASP A CA 1
ATOM 902 C C . ASP A 1 112 ? 16.838 -9.263 6.239 1.00 69.19 112 ASP A C 1
ATOM 904 O O . ASP A 1 112 ? 15.720 -9.753 6.403 1.00 69.19 112 ASP A O 1
ATOM 908 N N . GLN A 1 113 ? 17.755 -9.261 7.211 1.00 72.50 113 GLN A N 1
ATOM 909 C CA . GLN A 1 113 ? 17.536 -9.941 8.492 1.00 72.50 113 GLN A CA 1
ATOM 910 C C . GLN A 1 113 ? 16.641 -9.147 9.451 1.00 72.50 113 GLN A C 1
ATOM 912 O O . GLN A 1 113 ? 15.758 -9.719 10.090 1.00 72.50 113 GLN A O 1
ATOM 917 N N . LEU A 1 114 ? 16.859 -7.833 9.577 1.00 81.06 114 LEU A N 1
ATOM 918 C CA . LEU A 1 114 ? 16.154 -7.008 10.563 1.00 81.06 114 LEU A CA 1
ATOM 919 C C . LEU A 1 114 ? 15.082 -6.126 9.938 1.00 81.06 114 LEU A C 1
ATOM 921 O O . LEU A 1 114 ? 13.987 -6.035 10.483 1.00 81.06 114 LEU A O 1
ATOM 925 N N . GLY A 1 115 ? 15.368 -5.484 8.806 1.00 82.69 115 GLY A N 1
ATOM 926 C CA . GLY A 1 115 ? 14.443 -4.557 8.149 1.00 82.69 115 GLY A CA 1
ATOM 927 C C . GLY A 1 115 ? 13.142 -5.233 7.720 1.00 82.69 115 GLY A C 1
ATOM 928 O O . GLY A 1 115 ? 12.056 -4.762 8.067 1.00 82.69 115 GLY A O 1
ATOM 929 N N . ARG A 1 116 ? 13.232 -6.380 7.035 1.00 83.50 116 ARG A N 1
ATOM 930 C CA . ARG A 1 116 ? 12.051 -7.150 6.606 1.00 83.50 116 ARG A CA 1
ATOM 931 C C . ARG A 1 116 ? 11.262 -7.702 7.791 1.00 83.50 116 ARG A C 1
ATOM 933 O O . ARG A 1 116 ? 10.045 -7.538 7.834 1.00 83.50 116 ARG A O 1
ATOM 940 N N . ALA A 1 117 ? 11.941 -8.291 8.776 1.00 86.69 117 ALA A N 1
ATOM 941 C CA . ALA A 1 117 ? 11.294 -8.823 9.976 1.00 86.69 117 ALA A CA 1
ATOM 942 C C . ALA A 1 117 ? 10.591 -7.721 10.789 1.00 86.69 117 ALA A C 1
ATOM 944 O O . ALA A 1 117 ? 9.427 -7.870 11.168 1.00 86.69 117 ALA A O 1
ATOM 945 N N . ALA A 1 118 ? 11.266 -6.588 11.003 1.00 89.88 118 ALA A N 1
ATOM 946 C CA . ALA A 1 118 ? 10.696 -5.432 11.682 1.00 89.88 118 ALA A CA 1
ATOM 947 C C . ALA A 1 118 ? 9.487 -4.881 10.922 1.00 89.88 118 ALA A C 1
ATOM 949 O O . ALA A 1 118 ? 8.469 -4.592 11.545 1.00 89.88 118 ALA A O 1
ATOM 950 N N . HIS A 1 119 ? 9.559 -4.790 9.590 1.00 90.25 119 HIS A N 1
ATOM 951 C CA . HIS A 1 119 ? 8.439 -4.346 8.767 1.00 90.25 119 HIS A CA 1
ATOM 952 C C . HIS A 1 119 ? 7.243 -5.292 8.865 1.00 90.25 119 HIS A C 1
ATOM 954 O O . HIS A 1 119 ? 6.131 -4.822 9.083 1.00 90.25 119 HIS A O 1
ATOM 960 N N . ILE A 1 120 ? 7.448 -6.609 8.764 1.00 91.94 120 ILE A N 1
ATOM 961 C CA . ILE A 1 120 ? 6.370 -7.596 8.924 1.00 91.94 120 ILE A CA 1
ATOM 962 C C . ILE A 1 120 ? 5.688 -7.422 10.283 1.00 91.94 120 ILE A C 1
ATOM 964 O O . ILE A 1 120 ? 4.461 -7.400 10.356 1.00 91.94 120 ILE A O 1
ATOM 968 N N . LEU A 1 121 ? 6.466 -7.253 11.355 1.00 93.50 121 LEU A N 1
ATOM 969 C CA . LEU A 1 121 ? 5.921 -7.082 12.698 1.00 93.50 121 LEU A CA 1
ATOM 970 C C . LEU A 1 121 ? 5.153 -5.757 12.837 1.00 93.50 121 LEU A C 1
ATOM 972 O O . LEU A 1 121 ? 4.001 -5.757 13.269 1.00 93.50 121 LEU A O 1
ATOM 976 N N . TYR A 1 122 ? 5.779 -4.639 12.460 1.00 92.81 122 TYR A N 1
ATOM 977 C CA . TYR A 1 122 ? 5.211 -3.292 12.541 1.00 92.81 122 TYR A CA 1
ATOM 978 C C . TYR A 1 122 ? 3.970 -3.160 11.656 1.00 92.81 122 TYR A C 1
ATOM 980 O O . TYR A 1 122 ? 2.870 -2.913 12.153 1.00 92.81 122 TYR A O 1
ATOM 988 N N . TRP A 1 123 ? 4.139 -3.363 10.350 1.00 93.38 123 TRP A N 1
ATOM 989 C CA . TRP A 1 123 ? 3.082 -3.157 9.375 1.00 93.38 123 TRP A CA 1
ATOM 990 C C . TRP A 1 123 ? 2.027 -4.253 9.460 1.00 93.38 123 TRP A C 1
ATOM 992 O O . TRP A 1 123 ? 0.845 -3.948 9.383 1.00 93.38 123 TRP A O 1
ATOM 1002 N N . GLY A 1 124 ? 2.406 -5.515 9.675 1.00 94.69 124 GLY A N 1
ATOM 1003 C CA . GLY A 1 124 ? 1.436 -6.599 9.841 1.00 94.69 124 GLY A CA 1
ATOM 1004 C C . GLY A 1 124 ? 0.518 -6.367 11.043 1.00 94.69 124 GLY A C 1
ATOM 1005 O O . GLY A 1 124 ? -0.700 -6.493 10.919 1.00 94.69 124 GLY A O 1
ATOM 1006 N N . SER A 1 125 ? 1.074 -5.940 12.183 1.00 95.88 125 SER A N 1
ATOM 1007 C CA . SER A 1 125 ? 0.269 -5.591 13.363 1.00 95.88 125 SER A CA 1
ATOM 1008 C C . SER A 1 125 ? -0.633 -4.387 13.098 1.00 95.88 125 SER A C 1
ATOM 1010 O O . SER A 1 125 ? -1.818 -4.419 13.435 1.00 95.88 125 SER A O 1
ATOM 1012 N N . LEU A 1 126 ? -0.093 -3.341 12.463 1.00 95.88 126 LEU A N 1
ATOM 1013 C CA . LEU A 1 126 ? -0.849 -2.142 12.108 1.00 95.88 126 LEU A CA 1
ATOM 1014 C C . LEU A 1 126 ? -1.988 -2.458 11.130 1.00 95.88 126 LEU A C 1
ATOM 1016 O O . LEU A 1 126 ? -3.111 -1.996 11.310 1.00 95.88 126 LEU A O 1
ATOM 1020 N N . PHE A 1 127 ? -1.727 -3.298 10.134 1.00 95.50 127 PHE A N 1
ATOM 1021 C CA . PHE A 1 127 ? -2.703 -3.718 9.140 1.00 95.50 127 PHE A CA 1
ATOM 1022 C C . PHE A 1 127 ? -3.839 -4.535 9.767 1.00 95.50 127 PHE A C 1
ATOM 1024 O O . PHE A 1 127 ? -5.012 -4.320 9.468 1.00 95.50 127 PHE A O 1
ATOM 1031 N N . VAL A 1 128 ? -3.537 -5.441 10.699 1.00 97.00 128 VAL A N 1
ATOM 1032 C CA . VAL A 1 128 ? -4.585 -6.186 11.412 1.00 97.00 128 VAL A CA 1
ATOM 1033 C C . VAL A 1 128 ? -5.413 -5.247 12.294 1.00 97.00 128 VAL A C 1
ATOM 1035 O O . VAL A 1 128 ? -6.645 -5.274 12.238 1.00 97.00 128 VAL A O 1
ATOM 1038 N N . LEU A 1 129 ? -4.765 -4.380 13.078 1.00 98.00 129 LEU A N 1
ATOM 1039 C CA . LEU A 1 129 ? -5.462 -3.446 13.966 1.00 98.00 129 LEU A CA 1
ATOM 1040 C C . LEU A 1 129 ? -6.310 -2.433 13.199 1.00 98.00 129 LEU A C 1
ATOM 1042 O O . LEU A 1 129 ? -7.450 -2.182 13.588 1.00 98.00 129 LEU A O 1
ATOM 1046 N N . GLY A 1 130 ? -5.808 -1.876 12.102 1.00 97.00 130 GLY A N 1
ATOM 1047 C CA . GLY A 1 130 ? -6.585 -0.945 11.299 1.00 97.00 130 GLY A CA 1
ATOM 1048 C C . GLY A 1 130 ? -7.759 -1.620 10.590 1.00 97.00 130 GLY A C 1
ATOM 1049 O O . GLY A 1 130 ? -8.825 -1.017 10.533 1.00 97.00 130 GLY A O 1
ATOM 1050 N N . CYS A 1 131 ? -7.648 -2.891 10.171 1.00 97.06 131 CYS A N 1
ATOM 1051 C CA . CYS A 1 131 ? -8.790 -3.657 9.660 1.00 97.06 131 CYS A CA 1
ATOM 1052 C C . CYS A 1 131 ? -9.885 -3.774 10.728 1.00 97.06 131 CYS A C 1
ATOM 1054 O O . CYS A 1 131 ? -11.062 -3.532 10.457 1.00 97.06 131 CYS A O 1
ATOM 1056 N N . VAL A 1 132 ? -9.501 -4.088 11.968 1.00 98.12 132 VAL A N 1
ATOM 1057 C CA . VAL A 1 132 ? -10.434 -4.127 13.102 1.00 98.12 132 VAL A CA 1
ATOM 1058 C C . VAL A 1 132 ? -11.041 -2.743 13.357 1.00 98.12 132 VAL A C 1
ATOM 1060 O O . VAL A 1 132 ? -12.252 -2.625 13.531 1.00 98.12 132 VAL A O 1
ATOM 1063 N N . GLY A 1 133 ? -10.232 -1.683 13.327 1.00 97.25 133 GLY A N 1
ATOM 1064 C CA . GLY A 1 133 ? -10.680 -0.301 13.504 1.00 97.25 133 GLY A CA 1
ATOM 1065 C C . GLY A 1 133 ? -11.683 0.153 12.447 1.00 97.25 133 GLY A C 1
ATOM 1066 O O . GLY A 1 133 ? -12.701 0.761 12.776 1.00 97.25 133 GLY A O 1
ATOM 1067 N N . ILE A 1 134 ? -11.440 -0.203 11.189 1.00 96.69 134 ILE A N 1
ATOM 1068 C CA . ILE A 1 134 ? -12.349 -0.012 10.056 1.00 96.69 134 ILE A CA 1
ATOM 1069 C C . ILE A 1 134 ? -13.703 -0.671 10.333 1.00 96.69 134 ILE A C 1
ATOM 1071 O O . ILE A 1 134 ? -14.743 -0.026 10.210 1.00 96.69 134 ILE A O 1
ATOM 1075 N N . VAL A 1 135 ? -13.705 -1.939 10.759 1.00 97.12 135 VAL A N 1
ATOM 1076 C CA . VAL A 1 135 ? -14.942 -2.678 11.053 1.00 97.12 135 VAL A CA 1
ATOM 1077 C C . VAL A 1 135 ? -15.704 -2.029 12.211 1.00 97.12 135 VAL A C 1
ATOM 1079 O O . VAL A 1 135 ? -16.918 -1.843 12.128 1.00 97.12 135 VAL A O 1
ATOM 1082 N N . LEU A 1 136 ? -15.000 -1.627 13.272 1.00 96.69 136 LEU A N 1
ATOM 1083 C CA . LEU A 1 136 ? -15.599 -0.967 14.436 1.00 96.69 136 LEU A CA 1
ATOM 1084 C C . LEU A 1 136 ? -16.189 0.410 14.099 1.00 96.69 136 LEU A C 1
ATOM 1086 O O . LEU A 1 136 ? -17.220 0.794 14.652 1.00 96.69 136 LEU A O 1
ATOM 1090 N N . THR A 1 137 ? -15.566 1.140 13.174 1.00 95.81 137 THR A N 1
ATOM 1091 C CA . THR A 1 137 ? -15.989 2.487 12.755 1.00 95.81 137 THR A CA 1
ATOM 1092 C C . THR A 1 137 ? -16.914 2.488 11.537 1.00 95.81 137 THR A C 1
ATOM 1094 O O . THR A 1 137 ? -17.408 3.546 11.154 1.00 95.81 137 THR A O 1
ATOM 1097 N N . TRP A 1 138 ? -17.252 1.327 10.963 1.00 96.38 138 TRP A N 1
ATOM 1098 C CA . TRP A 1 138 ? -18.069 1.219 9.745 1.00 96.38 138 TRP A CA 1
ATOM 1099 C C . TRP A 1 138 ? -19.426 1.936 9.844 1.00 96.38 138 TRP A C 1
ATOM 1101 O O . TRP A 1 138 ? -19.911 2.535 8.885 1.00 96.38 138 TRP A O 1
ATOM 1111 N N . ARG A 1 139 ? -20.050 1.939 11.029 1.00 96.81 139 ARG A N 1
ATOM 1112 C CA . ARG A 1 139 ? -21.328 2.644 11.254 1.00 96.81 139 ARG A CA 1
ATOM 1113 C C . ARG A 1 139 ? -21.187 4.171 11.286 1.00 96.81 139 ARG A C 1
ATOM 1115 O O . ARG A 1 139 ? -22.188 4.861 11.124 1.00 96.81 139 ARG A O 1
ATOM 1122 N N . GLN A 1 140 ? -19.971 4.677 11.471 1.00 96.31 140 GLN A N 1
ATOM 1123 C CA . GLN A 1 140 ? -19.600 6.096 11.511 1.00 96.31 140 GLN A CA 1
ATOM 1124 C C . GLN A 1 140 ? -18.913 6.527 10.204 1.00 96.31 140 GLN A C 1
ATOM 1126 O O . GLN A 1 140 ? -18.162 7.496 10.176 1.00 96.31 140 GLN A O 1
ATOM 1131 N N . TRP A 1 141 ? -19.159 5.818 9.093 1.00 96.00 141 TRP A N 1
ATOM 1132 C CA . TRP A 1 141 ? -18.465 6.043 7.819 1.00 96.00 141 TRP A CA 1
ATOM 1133 C C . TRP A 1 141 ? -18.541 7.485 7.302 1.00 96.00 141 TRP A C 1
ATOM 1135 O O . TRP A 1 141 ? -17.638 7.910 6.592 1.00 96.00 141 TRP A O 1
ATOM 1145 N N . ARG A 1 142 ? -19.590 8.245 7.652 1.00 97.38 142 ARG A N 1
ATOM 1146 C CA . ARG A 1 142 ? -19.713 9.665 7.282 1.00 97.38 142 ARG A CA 1
ATOM 1147 C C . ARG A 1 142 ? -18.647 10.517 7.967 1.00 97.38 142 ARG A C 1
ATOM 1149 O O . ARG A 1 142 ? -18.024 11.339 7.300 1.00 97.38 142 ARG A O 1
ATOM 1156 N N . ASP A 1 143 ? -18.392 10.254 9.243 1.00 96.88 143 ASP A N 1
ATOM 1157 C CA . ASP A 1 143 ? -17.444 11.007 10.069 1.00 96.88 143 ASP A CA 1
ATOM 1158 C C . ASP A 1 143 ? -15.995 10.719 9.654 1.00 96.88 143 ASP A C 1
ATOM 1160 O O . ASP A 1 143 ? -15.143 11.602 9.688 1.00 96.88 143 ASP A O 1
ATOM 1164 N N . VAL A 1 144 ? -15.725 9.496 9.184 1.00 95.56 144 VAL A N 1
ATOM 1165 C CA . VAL A 1 144 ? -14.403 9.070 8.690 1.00 95.56 144 VAL A CA 1
ATOM 1166 C C . VAL A 1 144 ? -14.294 9.059 7.160 1.00 95.56 144 VAL A C 1
AT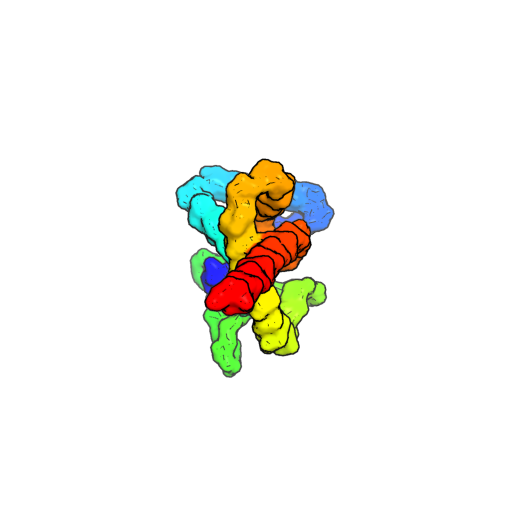OM 1168 O O . VAL A 1 144 ? -13.316 8.556 6.609 1.00 95.56 144 VAL A O 1
ATOM 1171 N N . SER A 1 145 ? -15.279 9.611 6.445 1.00 96.00 145 SER A N 1
ATOM 1172 C CA . SER A 1 145 ? -15.368 9.524 4.977 1.00 96.00 145 SER A CA 1
ATOM 1173 C C . SER A 1 145 ? -14.165 10.142 4.263 1.00 96.00 145 SER A C 1
ATOM 1175 O O . SER A 1 145 ? -13.711 9.607 3.255 1.00 96.00 145 SER A O 1
ATOM 1177 N N . LEU A 1 146 ? -13.597 11.221 4.809 1.00 94.25 146 LEU A N 1
ATOM 1178 C CA . LEU A 1 146 ? -12.402 11.853 4.251 1.00 94.25 146 LEU A CA 1
ATOM 1179 C C . LEU A 1 146 ? -11.166 10.946 4.360 1.00 94.25 146 LEU A C 1
ATOM 1181 O O . LEU A 1 146 ? -10.369 10.894 3.427 1.00 94.25 146 LEU A O 1
ATOM 1185 N N . LEU A 1 147 ? -11.033 10.191 5.457 1.00 93.56 147 LEU A N 1
ATOM 1186 C CA . LEU A 1 147 ? -9.949 9.215 5.620 1.00 93.56 147 LEU A CA 1
ATOM 1187 C C . LEU A 1 147 ? -10.080 8.093 4.589 1.00 93.56 147 LEU A C 1
ATOM 1189 O O . LEU A 1 147 ? -9.101 7.737 3.939 1.00 93.56 147 LEU A O 1
ATOM 1193 N N . TRP A 1 148 ? -11.303 7.596 4.382 1.00 92.94 148 TRP A N 1
ATOM 1194 C CA . TRP A 1 148 ? -11.598 6.625 3.328 1.00 92.94 148 TRP A CA 1
ATOM 1195 C C . TRP A 1 148 ? -11.274 7.157 1.942 1.00 92.94 148 TRP A C 1
ATOM 1197 O O . TRP A 1 148 ? -10.651 6.456 1.150 1.00 92.94 148 TRP A O 1
ATOM 1207 N N . PHE A 1 149 ? -11.671 8.394 1.655 1.00 94.69 149 PHE A N 1
ATOM 1208 C CA . PHE A 1 149 ? -11.423 9.016 0.365 1.00 94.69 149 PHE A CA 1
ATOM 1209 C C . PHE A 1 149 ? -9.926 9.114 0.068 1.00 94.69 149 PHE A C 1
ATOM 1211 O O . PHE A 1 149 ? -9.495 8.666 -0.991 1.00 94.69 149 PHE A O 1
ATOM 1218 N N . VAL A 1 150 ? -9.126 9.619 1.014 1.00 93.06 150 VAL A N 1
ATOM 1219 C CA . VAL A 1 150 ? -7.663 9.691 0.865 1.00 93.06 150 VAL A CA 1
ATOM 1220 C C . VAL A 1 150 ? -7.073 8.295 0.682 1.00 93.06 150 VAL A C 1
ATOM 1222 O O . VAL A 1 150 ? -6.285 8.080 -0.235 1.00 93.06 150 VAL A O 1
ATOM 1225 N N . GLN A 1 151 ? -7.490 7.332 1.505 1.00 92.62 151 GLN A N 1
ATOM 1226 C CA . GLN A 1 151 ? -6.983 5.967 1.440 1.00 92.62 151 GLN A CA 1
ATOM 1227 C C . GLN A 1 151 ? -7.246 5.321 0.076 1.00 92.62 151 GLN A C 1
ATOM 1229 O O . GLN A 1 151 ? -6.332 4.772 -0.535 1.00 92.62 151 GLN A O 1
ATOM 1234 N N . ILE A 1 152 ? -8.483 5.416 -0.414 1.00 93.75 152 ILE A N 1
ATOM 1235 C CA . ILE A 1 152 ? -8.895 4.851 -1.700 1.00 93.75 152 ILE A CA 1
ATOM 1236 C C . ILE A 1 152 ? -8.194 5.580 -2.846 1.00 93.75 152 ILE A C 1
ATOM 1238 O O . ILE A 1 152 ? -7.652 4.924 -3.730 1.00 93.75 152 ILE A O 1
ATOM 1242 N N . ALA A 1 153 ? -8.156 6.916 -2.827 1.00 94.69 153 ALA A N 1
ATOM 1243 C CA . ALA A 1 153 ? -7.520 7.706 -3.877 1.00 94.69 153 ALA A CA 1
ATOM 1244 C C . ALA A 1 153 ? -6.028 7.373 -4.011 1.00 94.69 153 ALA A C 1
ATOM 1246 O O . ALA A 1 153 ? -5.561 7.094 -5.113 1.00 94.69 153 ALA A O 1
ATOM 1247 N N . MET A 1 154 ? -5.293 7.325 -2.897 1.00 93.75 154 MET A N 1
ATOM 1248 C CA . MET A 1 154 ? -3.868 6.988 -2.911 1.00 93.75 154 MET A CA 1
ATOM 1249 C C . MET A 1 154 ? -3.629 5.547 -3.361 1.00 93.75 154 MET A C 1
ATOM 1251 O O . MET A 1 154 ? -2.749 5.302 -4.183 1.00 93.75 154 MET A O 1
ATOM 1255 N N . THR A 1 155 ? -4.440 4.594 -2.893 1.00 93.44 155 THR A N 1
ATOM 1256 C CA . THR A 1 155 ? -4.357 3.207 -3.361 1.00 93.44 155 THR A CA 1
ATOM 1257 C C . THR A 1 155 ? -4.593 3.109 -4.861 1.00 93.44 155 THR A C 1
ATOM 1259 O O . THR A 1 155 ? -3.815 2.449 -5.539 1.00 93.44 155 THR A O 1
ATOM 1262 N N . LEU A 1 156 ? -5.609 3.786 -5.402 1.00 93.75 156 LEU A N 1
ATOM 1263 C CA . LEU A 1 156 ? -5.873 3.793 -6.842 1.00 93.75 156 LEU A CA 1
ATOM 1264 C C . LEU A 1 156 ? -4.703 4.388 -7.625 1.00 93.75 156 LEU A C 1
ATOM 1266 O O . LEU A 1 156 ? -4.268 3.780 -8.598 1.00 93.75 156 LEU A O 1
ATOM 1270 N N . VAL A 1 157 ? -4.151 5.521 -7.181 1.00 93.31 157 VAL A N 1
ATOM 1271 C CA . VAL A 1 157 ? -2.975 6.142 -7.809 1.00 93.31 157 VAL A CA 1
ATOM 1272 C C . VAL A 1 157 ? -1.807 5.154 -7.848 1.00 93.31 157 VAL A C 1
ATOM 1274 O O . VAL A 1 157 ? -1.266 4.891 -8.918 1.00 93.31 157 VAL A O 1
ATOM 1277 N N . TYR A 1 158 ? -1.442 4.529 -6.729 1.00 90.50 158 TYR A N 1
ATOM 1278 C CA . TYR A 1 158 ? -0.291 3.620 -6.713 1.00 90.50 158 TYR A CA 1
ATOM 1279 C C . TYR A 1 158 ? -0.541 2.286 -7.414 1.00 90.50 158 TYR A C 1
ATOM 1281 O O . TYR A 1 158 ? 0.389 1.710 -7.970 1.00 90.50 158 TYR A O 1
ATOM 1289 N N . VAL A 1 159 ? -1.785 1.816 -7.450 1.00 91.25 159 VAL A N 1
ATOM 1290 C CA . VAL A 1 159 ? -2.178 0.642 -8.236 1.00 91.25 159 VAL A CA 1
ATOM 1291 C C . VAL A 1 159 ? -2.159 0.947 -9.738 1.00 91.25 159 VAL A C 1
ATOM 1293 O O . VAL A 1 159 ? -1.798 0.076 -10.524 1.00 91.25 159 VAL A O 1
ATOM 1296 N N . ILE A 1 160 ? -2.488 2.173 -10.152 1.00 90.75 160 ILE A N 1
ATOM 1297 C CA . ILE A 1 160 ? -2.417 2.609 -11.553 1.00 90.75 160 ILE A CA 1
ATOM 1298 C C . ILE A 1 160 ? -0.980 2.879 -11.993 1.00 90.75 160 ILE A C 1
ATOM 1300 O O . ILE A 1 160 ? -0.646 2.571 -13.126 1.00 90.75 160 ILE A O 1
ATOM 1304 N N . PHE A 1 161 ? -0.120 3.432 -11.143 1.00 87.00 161 PHE A N 1
ATOM 1305 C CA . PHE A 1 161 ? 1.256 3.748 -11.529 1.00 87.00 161 PHE A CA 1
ATOM 1306 C C . PHE A 1 161 ? 2.223 2.650 -11.073 1.00 87.00 161 PHE A C 1
ATOM 1308 O O . PHE A 1 161 ? 2.460 1.670 -11.786 1.00 87.00 161 PHE A O 1
ATOM 1315 N N . HIS A 1 162 ? 2.764 2.789 -9.865 1.00 84.06 162 HIS A N 1
ATOM 1316 C CA . HIS A 1 162 ? 3.795 1.908 -9.334 1.00 84.06 162 HIS A CA 1
ATOM 1317 C C . HIS A 1 162 ? 3.542 1.633 -7.844 1.00 84.06 162 HIS A C 1
ATOM 1319 O O . HIS A 1 162 ? 3.711 2.537 -7.016 1.00 84.06 162 HIS A O 1
ATOM 1325 N N . PRO A 1 163 ? 3.143 0.408 -7.464 1.00 83.06 163 PRO A N 1
ATOM 1326 C CA . PRO A 1 163 ? 2.935 0.059 -6.070 1.00 83.06 163 PRO A CA 1
ATOM 1327 C C . PRO A 1 163 ? 4.272 -0.252 -5.379 1.00 83.06 163 PRO A C 1
ATOM 1329 O O . PRO A 1 163 ? 4.795 -1.359 -5.400 1.00 83.06 163 PRO A O 1
ATOM 1332 N N . SER A 1 164 ? 4.811 0.787 -4.750 1.00 80.62 164 SER A N 1
ATOM 1333 C CA . SER A 1 164 ? 5.887 0.798 -3.753 1.00 80.62 164 SER A CA 1
ATOM 1334 C C . SER A 1 164 ? 5.497 0.397 -2.330 1.00 80.62 164 SER A C 1
ATOM 1336 O O . SER A 1 164 ? 4.565 1.014 -1.817 1.00 80.62 164 SER A O 1
ATOM 1338 N N . THR A 1 165 ? 6.274 -0.409 -1.591 1.00 79.44 165 THR A N 1
ATOM 1339 C CA . THR A 1 165 ? 6.207 -0.378 -0.109 1.00 79.44 165 THR A CA 1
ATOM 1340 C C . THR A 1 165 ? 6.452 1.041 0.413 1.00 79.44 165 THR A C 1
ATOM 1342 O O . THR A 1 165 ? 5.684 1.537 1.232 1.00 79.44 165 THR A O 1
ATOM 1345 N N . ARG A 1 166 ? 7.458 1.734 -0.145 1.00 78.81 166 ARG A N 1
ATOM 1346 C CA . ARG A 1 166 ? 7.794 3.135 0.170 1.00 78.81 166 ARG A CA 1
ATOM 1347 C C . ARG A 1 166 ? 6.674 4.130 -0.138 1.00 78.81 166 ARG A C 1
ATOM 1349 O O . ARG A 1 166 ? 6.638 5.215 0.428 1.00 78.81 166 ARG A O 1
ATOM 1356 N N . TYR A 1 167 ? 5.762 3.771 -1.033 1.00 82.38 167 TYR A N 1
ATOM 1357 C CA . TYR A 1 167 ? 4.678 4.644 -1.464 1.00 82.38 167 TYR A CA 1
ATOM 1358 C C . TYR A 1 167 ? 3.408 4.488 -0.624 1.00 82.38 167 TYR A C 1
ATOM 1360 O O . TYR A 1 167 ? 2.424 5.177 -0.863 1.00 82.38 167 TYR A O 1
ATOM 1368 N N . ARG A 1 168 ? 3.436 3.654 0.420 1.00 86.62 168 ARG A N 1
ATOM 1369 C CA . ARG A 1 168 ? 2.384 3.623 1.445 1.00 86.62 168 ARG A CA 1
ATOM 1370 C C . ARG A 1 168 ? 2.466 4.754 2.461 1.00 86.62 168 ARG A C 1
ATOM 1372 O O . ARG A 1 168 ? 1.446 5.074 3.060 1.00 86.62 168 ARG A O 1
ATOM 1379 N N . VAL A 1 169 ? 3.622 5.406 2.598 1.00 86.31 169 VAL A N 1
ATOM 1380 C CA . VAL A 1 169 ? 3.866 6.466 3.595 1.00 86.31 169 VAL A CA 1
ATOM 1381 C C . VAL A 1 169 ? 2.749 7.526 3.662 1.00 86.31 169 VAL A C 1
ATOM 1383 O O . VAL A 1 169 ? 2.353 7.881 4.771 1.00 86.31 169 VAL A O 1
ATOM 1386 N N . PRO A 1 170 ? 2.158 8.008 2.546 1.00 85.19 170 PRO A N 1
ATOM 1387 C CA . PRO A 1 170 ? 1.051 8.970 2.616 1.00 85.19 170 PRO A CA 1
ATOM 1388 C C . PRO A 1 170 ? -0.243 8.410 3.227 1.00 85.19 170 PRO A C 1
ATOM 1390 O O . PRO A 1 170 ? -1.092 9.173 3.680 1.00 85.19 170 PRO A O 1
ATOM 1393 N N . THR A 1 171 ? -0.415 7.088 3.219 1.00 88.75 171 THR A N 1
ATOM 1394 C CA . THR A 1 171 ? -1.594 6.384 3.743 1.00 88.75 171 THR A CA 1
ATOM 1395 C C . THR A 1 171 ? -1.415 5.858 5.168 1.00 88.75 171 THR A C 1
ATOM 1397 O O . THR A 1 171 ? -2.408 5.625 5.857 1.00 88.75 171 THR A O 1
ATOM 1400 N N . ASP A 1 172 ? -0.177 5.752 5.655 1.00 90.94 172 ASP A N 1
ATOM 1401 C CA . ASP A 1 172 ? 0.135 5.296 7.016 1.00 90.94 172 ASP A CA 1
ATOM 1402 C C . ASP A 1 172 ? -0.603 6.088 8.118 1.00 90.94 172 ASP A C 1
ATOM 1404 O O . ASP A 1 172 ? -1.137 5.458 9.036 1.00 90.94 172 ASP A O 1
ATOM 1408 N N . PRO A 1 173 ? -0.748 7.433 8.045 1.00 93.31 173 PRO A N 1
ATOM 1409 C CA . PRO A 1 173 ? -1.505 8.185 9.047 1.00 93.31 173 PRO A CA 1
ATOM 1410 C C . PRO A 1 173 ? -2.957 7.723 9.206 1.00 93.31 173 PRO A C 1
ATOM 1412 O O . PRO A 1 173 ? -3.462 7.661 10.328 1.00 93.31 173 PRO A O 1
ATOM 1415 N N . ALA A 1 174 ? -3.626 7.355 8.110 1.00 93.44 174 ALA A N 1
ATOM 1416 C CA . ALA A 1 174 ? -4.990 6.835 8.172 1.00 93.44 174 ALA A CA 1
ATOM 1417 C C . ALA A 1 174 ? -5.026 5.472 8.885 1.00 93.44 174 ALA A C 1
ATOM 1419 O O . ALA A 1 174 ? -5.888 5.235 9.735 1.00 93.44 174 ALA A O 1
ATOM 1420 N N . TRP A 1 175 ? -4.044 4.608 8.616 1.00 94.75 175 TRP A N 1
ATOM 1421 C CA . TRP A 1 175 ? -3.891 3.321 9.299 1.00 94.75 175 TRP A CA 1
ATOM 1422 C C . TRP A 1 175 ? -3.597 3.454 10.788 1.00 94.75 175 TRP A C 1
ATOM 1424 O O . TRP A 1 175 ? -4.148 2.684 11.582 1.00 94.75 175 TRP A O 1
ATOM 1434 N N . PHE A 1 176 ? -2.802 4.446 11.197 1.00 95.81 176 PHE A N 1
ATOM 1435 C CA . PHE A 1 176 ? -2.601 4.752 12.614 1.00 95.81 176 PHE A CA 1
ATOM 1436 C C . PHE A 1 176 ? -3.910 5.132 13.302 1.00 95.81 176 PHE A C 1
ATOM 1438 O O . PHE A 1 176 ? -4.184 4.635 14.394 1.00 95.81 176 PHE A O 1
ATOM 1445 N N . ILE A 1 177 ? -4.749 5.950 12.660 1.00 96.81 177 ILE A N 1
ATOM 1446 C CA . ILE A 1 177 ? -6.038 6.373 13.224 1.00 96.81 177 ILE A CA 1
ATOM 1447 C C . ILE A 1 177 ? -6.977 5.175 13.404 1.00 96.81 177 ILE A C 1
ATOM 1449 O O . ILE A 1 177 ? -7.533 4.992 14.490 1.00 96.81 177 ILE A O 1
ATOM 1453 N N . PHE A 1 178 ? -7.131 4.321 12.387 1.00 97.50 178 PHE A N 1
ATOM 1454 C CA . PHE A 1 178 ? -7.970 3.127 12.518 1.00 97.50 178 PHE A CA 1
ATOM 1455 C C . PHE A 1 178 ? -7.420 2.153 13.567 1.00 97.50 178 PHE A C 1
ATOM 1457 O O . PHE A 1 178 ? -8.174 1.640 14.394 1.00 97.50 178 PHE A O 1
ATOM 1464 N N . SER A 1 179 ? -6.104 1.951 13.609 1.00 97.88 179 SER A N 1
ATOM 1465 C CA . SER A 1 179 ? -5.473 1.094 14.619 1.00 97.88 179 SER A CA 1
ATOM 1466 C C . SER A 1 179 ? -5.682 1.628 16.037 1.00 97.88 179 SER A C 1
ATOM 1468 O O . SER A 1 179 ? -6.007 0.868 16.951 1.00 97.88 179 SER A O 1
ATOM 1470 N N . ALA A 1 180 ? -5.576 2.946 16.225 1.00 97.69 180 ALA A N 1
ATOM 1471 C CA . ALA A 1 180 ? -5.877 3.598 17.493 1.00 97.69 180 ALA A CA 1
ATOM 1472 C C . ALA A 1 180 ? -7.349 3.405 17.886 1.00 97.69 180 ALA A C 1
ATOM 1474 O O . ALA A 1 180 ? -7.633 3.082 19.040 1.00 97.69 180 ALA A O 1
ATOM 1475 N N . ALA A 1 181 ? -8.283 3.518 16.936 1.00 97.31 181 ALA A N 1
ATOM 1476 C CA . ALA A 1 181 ? -9.699 3.263 17.188 1.00 97.31 181 ALA A CA 1
ATOM 1477 C C . ALA A 1 181 ? -9.949 1.830 17.694 1.00 97.31 181 ALA A C 1
ATOM 1479 O O . ALA A 1 181 ? -10.738 1.641 18.625 1.00 97.31 181 ALA A O 1
ATOM 1480 N N . ALA A 1 182 ? -9.247 0.831 17.148 1.00 98.06 182 ALA A N 1
ATOM 1481 C CA . ALA A 1 182 ? -9.327 -0.550 17.623 1.00 98.06 182 ALA A CA 1
ATOM 1482 C C . ALA A 1 182 ? -8.832 -0.697 19.071 1.00 98.06 182 ALA A C 1
ATOM 1484 O O . ALA A 1 182 ? -9.536 -1.261 19.912 1.00 98.06 182 ALA A O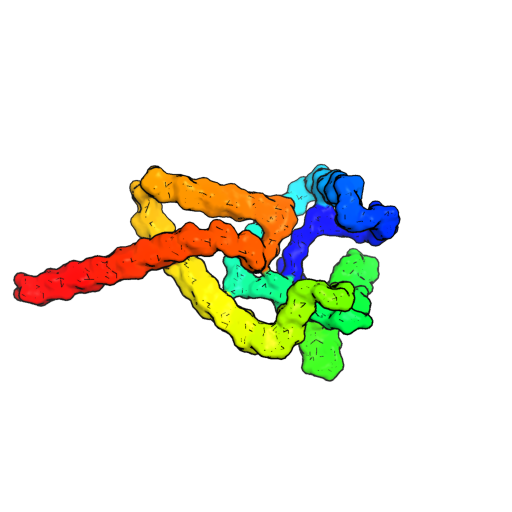 1
ATOM 1485 N N . LEU A 1 183 ? -7.658 -0.141 19.386 1.00 98.19 183 LEU A N 1
ATOM 1486 C CA . LEU A 1 183 ? -7.066 -0.213 20.726 1.00 98.19 183 LEU A CA 1
ATOM 1487 C C . LEU A 1 183 ? -7.903 0.525 21.779 1.00 98.19 183 LEU A C 1
ATOM 1489 O O . LEU A 1 183 ? -8.145 -0.010 22.862 1.00 98.19 183 LEU A O 1
ATOM 1493 N N . VAL A 1 184 ? -8.396 1.723 21.456 1.00 98.12 184 VAL A N 1
ATOM 1494 C CA . VAL A 1 184 ? -9.264 2.504 22.350 1.00 98.12 184 VAL A CA 1
ATOM 1495 C C . VAL A 1 184 ? -10.577 1.767 22.600 1.00 98.12 184 VAL A C 1
ATOM 1497 O O . VAL A 1 184 ? -11.011 1.656 23.747 1.00 98.12 184 VAL A O 1
ATOM 1500 N N . SER A 1 185 ? -11.187 1.204 21.556 1.00 97.31 185 SER A N 1
ATOM 1501 C CA . SER A 1 185 ? -12.421 0.423 21.692 1.00 97.31 185 SER A CA 1
ATOM 1502 C C . SER A 1 185 ? -12.221 -0.806 22.579 1.00 97.31 185 SER A C 1
ATOM 1504 O O . SER A 1 185 ? -13.044 -1.074 23.458 1.00 97.31 185 SER A O 1
ATOM 150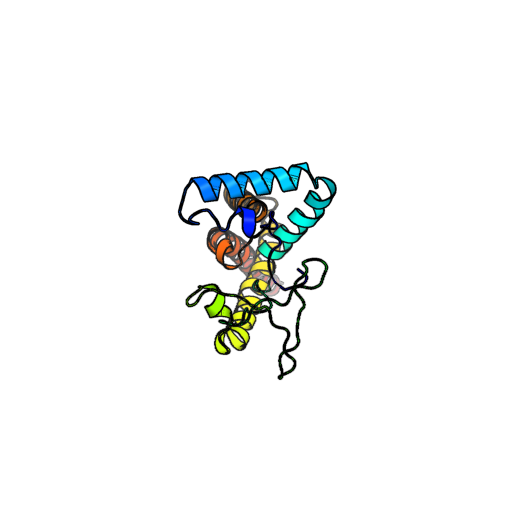6 N N . LEU A 1 186 ? -11.105 -1.520 22.402 1.00 97.50 186 LEU A N 1
ATOM 1507 C CA . LEU A 1 186 ? -10.742 -2.665 23.236 1.00 97.50 186 LEU A CA 1
ATOM 1508 C C . LEU A 1 186 ? -10.547 -2.254 24.702 1.00 97.50 186 LEU A C 1
ATOM 1510 O O . LEU A 1 186 ? -11.094 -2.897 25.599 1.00 97.50 186 LEU A O 1
ATOM 1514 N N . TYR A 1 187 ? -9.821 -1.163 24.955 1.00 98.00 187 TYR A N 1
ATOM 1515 C CA . TYR A 1 187 ? -9.601 -0.638 26.302 1.00 98.00 187 TYR A CA 1
ATOM 1516 C C . TYR A 1 187 ? -10.915 -0.257 27.000 1.00 98.00 187 TYR A C 1
ATOM 1518 O O . TYR A 1 187 ? -11.163 -0.677 28.133 1.00 98.00 187 TYR A O 1
ATOM 1526 N N . LEU A 1 188 ? -11.790 0.492 26.319 1.00 97.69 188 LEU A N 1
ATOM 1527 C CA . LEU A 1 188 ? -13.089 0.893 26.868 1.00 97.69 188 LEU A CA 1
ATOM 1528 C C . LEU A 1 188 ? -13.971 -0.324 27.171 1.00 97.69 188 LEU A C 1
ATOM 1530 O O . LEU A 1 188 ? -14.638 -0.370 28.206 1.00 97.69 188 LEU A O 1
ATOM 1534 N N . TRP A 1 189 ? -13.941 -1.339 26.308 1.00 96.94 189 TRP A N 1
ATOM 1535 C CA . TRP A 1 189 ? -14.657 -2.590 26.531 1.00 96.94 189 TRP A CA 1
ATOM 1536 C C . TRP A 1 189 ? -14.139 -3.355 27.759 1.00 96.94 189 TRP A C 1
ATOM 1538 O O . TRP A 1 189 ? -14.945 -3.788 28.588 1.00 96.94 189 TRP A O 1
ATOM 1548 N N . LEU A 1 190 ? -12.816 -3.473 27.923 1.00 97.56 190 LEU A N 1
ATOM 1549 C CA . LEU A 1 190 ? -12.196 -4.110 29.092 1.00 97.56 190 LEU A CA 1
ATOM 1550 C C . LEU A 1 190 ? -12.553 -3.378 30.390 1.00 97.56 190 LEU A C 1
ATOM 1552 O O . LEU A 1 190 ? -12.966 -4.009 31.365 1.00 97.56 190 LEU A O 1
ATOM 1556 N N . ARG A 1 191 ? -12.464 -2.044 30.390 1.00 97.38 191 ARG A N 1
ATOM 1557 C CA . ARG A 1 191 ? -12.803 -1.210 31.549 1.00 97.38 191 ARG A CA 1
ATOM 1558 C C . ARG A 1 191 ? -14.270 -1.371 31.955 1.00 97.38 191 ARG A C 1
ATOM 1560 O O . ARG A 1 191 ? -14.567 -1.588 33.126 1.00 97.38 191 ARG A O 1
ATOM 1567 N N . ASN A 1 192 ? -15.184 -1.348 30.986 1.00 97.00 192 ASN A N 1
ATOM 1568 C CA . ASN A 1 192 ? -16.615 -1.521 31.245 1.00 97.00 192 ASN A CA 1
ATOM 1569 C C . ASN A 1 192 ? -16.947 -2.911 31.808 1.00 97.00 192 ASN A C 1
ATOM 1571 O O . ASN A 1 192 ? -17.855 -3.041 32.631 1.00 97.00 192 ASN A O 1
ATOM 1575 N N . ARG A 1 193 ? -16.217 -3.956 31.395 1.00 95.44 193 ARG A N 1
ATOM 1576 C CA . ARG A 1 193 ? -16.357 -5.303 31.971 1.00 95.44 193 ARG A CA 1
ATOM 1577 C C . ARG A 1 193 ? -15.934 -5.348 33.436 1.00 95.44 193 ARG A C 1
ATOM 1579 O O . ARG A 1 193 ? -16.657 -5.923 34.244 1.00 95.44 193 ARG A O 1
ATOM 1586 N N . GLN A 1 194 ? -14.814 -4.717 33.781 1.00 94.38 194 GLN A N 1
ATOM 1587 C CA . GLN A 1 194 ? -14.326 -4.663 35.162 1.00 94.38 194 GLN A CA 1
ATOM 1588 C C . GLN A 1 194 ? -15.302 -3.926 36.085 1.00 94.38 194 GLN A C 1
ATOM 1590 O O . GLN A 1 194 ? -15.629 -4.436 37.152 1.00 94.38 194 GLN A O 1
ATOM 1595 N N . SER A 1 195 ? -15.839 -2.779 35.655 1.00 94.81 195 SER A N 1
ATOM 1596 C CA . SER A 1 195 ? -16.817 -2.027 36.454 1.00 94.81 195 SER A CA 1
ATOM 1597 C C . SER A 1 195 ? -18.113 -2.806 36.699 1.00 94.81 195 SER A C 1
ATOM 1599 O O . SER A 1 195 ? -18.682 -2.715 37.780 1.00 94.81 195 SER A O 1
ATOM 1601 N N . ARG A 1 196 ? -18.571 -3.607 35.727 1.00 93.50 196 ARG A N 1
ATOM 1602 C CA . ARG A 1 196 ? -19.744 -4.481 35.907 1.00 93.50 196 ARG A CA 1
ATOM 1603 C C . ARG A 1 196 ? -19.474 -5.634 36.871 1.00 93.50 196 ARG A C 1
ATOM 1605 O O . ARG A 1 196 ? -20.364 -5.982 37.631 1.00 93.50 196 ARG A O 1
ATOM 1612 N N . ALA A 1 197 ? -18.268 -6.201 36.849 1.00 91.62 197 ALA A N 1
ATOM 1613 C CA . ALA A 1 197 ? -17.881 -7.280 37.757 1.00 91.62 197 ALA A CA 1
ATOM 1614 C C . ALA A 1 197 ? -17.735 -6.814 39.215 1.00 91.62 197 ALA A C 1
ATOM 1616 O O . ALA A 1 197 ? -17.957 -7.603 40.118 1.00 91.62 197 ALA A O 1
ATOM 1617 N N . GLN A 1 198 ? -17.374 -5.549 39.450 1.00 89.62 198 GLN A N 1
ATOM 1618 C CA . GLN A 1 198 ? -17.303 -4.966 40.798 1.00 89.62 198 GLN A CA 1
ATOM 1619 C C . GLN A 1 198 ? -18.673 -4.574 41.372 1.00 89.62 198 GLN A C 1
ATOM 1621 O O . GLN A 1 198 ? -18.792 -4.378 42.577 1.00 89.62 198 GLN A O 1
ATOM 1626 N N . ALA A 1 199 ? -19.681 -4.402 40.514 1.00 86.44 199 ALA A N 1
ATOM 1627 C CA . ALA A 1 199 ? -21.033 -4.005 40.906 1.00 86.44 199 ALA A CA 1
ATOM 1628 C C . ALA A 1 199 ? -21.991 -5.194 41.118 1.00 86.44 199 ALA A C 1
ATOM 1630 O O . ALA A 1 199 ? -23.131 -4.971 41.525 1.00 86.44 199 ALA A O 1
ATOM 1631 N N . ALA A 1 200 ? -21.553 -6.416 40.796 1.00 77.00 200 ALA A N 1
ATOM 1632 C CA . ALA A 1 200 ? -22.289 -7.668 40.971 1.00 77.00 200 ALA A CA 1
ATOM 1633 C C . ALA A 1 200 ? -21.781 -8.413 42.210 1.00 77.00 200 ALA A C 1
ATOM 1635 O O . ALA A 1 200 ? -22.627 -9.021 42.899 1.00 77.00 200 ALA A O 1
#

Secondary structure (DSSP, 8-state):
--SSSPPPS----HHHHTTS-TTSHHHHHHHHHHHHHHHHH-TTTHHHHHHHHHHHHT-SSPSPSSPEETTPPP-B-TTS-B--EEPTTS-EEEE---TT-GGGGGGSHHIIIIIHHHHHHHHHHHHHHHHHHHHHHGGGTTTTHHHHHHHHHHHHHHHHS---SGGGTTTHHHHHHHHHHHHHHHHHHHHHHHHHHH--

Radius of gyration: 21.74 Å; chains: 1; bounding box: 49×36×69 Å

Sequence (200 aa):
FRAGYDVQWTSPDPEEIDNLDPQTREADAKRFQLALDFWRDNPDKLVELFGLKFLVHWSIDIAPRLNPTEGELPRVDYQGNIVIEQGDDGELRLTDLPPGDPVGAYSQPLFDQLGRAAHILYWGSLFVLGCVGIVLTWRQWRDVSLLWFVQIAMTLVYVIFHPSTRYRVPTDPAWFIFSAAALVSLYLWLRNRQSRAQAA